Protein AF-A0A4Y1R7Z5-F1 (afdb_monomer_lite)

InterPro domains:
  IPR002885 Pentatricopeptide repeat [PF01535] (31-52)
  IPR002885 Pentatricopeptide repeat [PF01535] (54-79)
  IPR006459 Casparian strip membrane protein [TIGR01569] (121-273)
  IPR006702 Casparian strip membrane protein domain [PF04535] (114-261)
  IPR011990 Tetratricopeptide-like helical domain superfamily [G3DSA:1.25.40.10] (1-97)
  IPR044173 Casparian strip membrane protein/CASP-like protein [PTHR36488] (112-275)

Structure (mmCIF, N/CA/C/O backbone):
data_AF-A0A4Y1R7Z5-F1
#
_entry.id   AF-A0A4Y1R7Z5-F1
#
loop_
_atom_site.group_PDB
_atom_site.id
_atom_site.type_symbol
_atom_site.label_atom_id
_atom_site.label_alt_id
_atom_site.label_comp_id
_atom_site.label_asym_id
_atom_site.label_entity_id
_atom_site.label_seq_id
_atom_site.pdbx_PDB_ins_code
_atom_site.Cartn_x
_atom_site.Cartn_y
_atom_site.Cartn_z
_atom_site.occupancy
_atom_site.B_iso_or_equiv
_atom_site.auth_seq_id
_atom_site.auth_comp_id
_atom_site.auth_asym_id
_atom_site.auth_atom_id
_atom_site.pdbx_PDB_model_num
ATOM 1 N N . ILE A 1 1 ? 22.279 3.692 55.358 1.00 45.81 1 ILE A N 1
ATOM 2 C CA . ILE A 1 1 ? 22.955 4.737 54.557 1.00 45.81 1 ILE A CA 1
ATOM 3 C C . ILE A 1 1 ? 21.954 5.789 54.094 1.00 45.81 1 ILE A C 1
ATOM 5 O O . ILE A 1 1 ? 22.023 6.877 54.629 1.00 45.81 1 ILE A O 1
ATOM 9 N N . ALA A 1 2 ? 20.990 5.495 53.209 1.00 48.28 2 ALA A N 1
ATOM 10 C CA . ALA A 1 2 ? 20.000 6.507 52.794 1.00 48.28 2 ALA A CA 1
ATOM 11 C C . ALA A 1 2 ? 19.104 7.003 53.953 1.00 48.28 2 ALA A C 1
ATOM 13 O O . ALA A 1 2 ? 19.044 8.201 54.187 1.00 48.28 2 ALA A O 1
ATOM 14 N N . SER A 1 3 ? 18.507 6.095 54.743 1.00 50.69 3 SER A N 1
ATOM 15 C CA . SER A 1 3 ? 17.729 6.473 55.946 1.00 50.69 3 SER A CA 1
ATOM 16 C C . SER A 1 3 ? 18.582 7.223 56.972 1.00 50.69 3 SER A C 1
ATOM 18 O O . SER A 1 3 ? 18.209 8.290 57.424 1.00 50.69 3 SER A O 1
ATOM 20 N N . SER A 1 4 ? 19.794 6.733 57.249 1.00 52.97 4 SER A N 1
ATOM 21 C CA . SER A 1 4 ? 20.708 7.364 58.211 1.00 52.97 4 SER A CA 1
ATOM 22 C C . SER A 1 4 ? 21.242 8.734 57.762 1.00 52.97 4 SER A C 1
ATOM 24 O O . SER A 1 4 ? 21.640 9.527 58.602 1.00 52.97 4 SER A O 1
ATOM 26 N N . LEU A 1 5 ? 21.290 9.009 56.451 1.00 50.81 5 LEU A N 1
ATOM 27 C CA . LEU A 1 5 ? 21.629 10.332 55.905 1.00 50.81 5 LEU A CA 1
ATOM 28 C C . LEU A 1 5 ? 20.454 11.309 56.029 1.00 50.81 5 LEU A C 1
ATOM 30 O O . LEU A 1 5 ? 20.675 12.502 56.201 1.00 50.81 5 LEU A O 1
ATOM 34 N N . PHE A 1 6 ? 19.224 10.800 55.960 1.00 52.38 6 PHE A N 1
ATOM 35 C CA . PHE A 1 6 ? 18.004 11.579 56.150 1.00 52.38 6 PHE A CA 1
ATOM 36 C C . PHE A 1 6 ? 17.777 11.929 57.624 1.00 52.38 6 PHE A C 1
ATOM 38 O O . PHE A 1 6 ? 17.508 13.085 57.941 1.00 52.38 6 PHE A O 1
ATOM 45 N N . ASP A 1 7 ? 17.997 10.965 58.524 1.00 54.19 7 ASP A N 1
ATOM 46 C CA . ASP A 1 7 ? 17.905 11.158 59.978 1.00 54.19 7 ASP A CA 1
ATOM 47 C C . ASP A 1 7 ? 18.946 12.167 60.501 1.00 54.19 7 ASP A C 1
ATOM 49 O O . ASP A 1 7 ? 18.743 12.796 61.536 1.00 54.19 7 ASP A O 1
ATOM 53 N N . ALA A 1 8 ? 20.052 12.347 59.770 1.00 51.78 8 ALA A N 1
ATOM 54 C CA . ALA A 1 8 ? 21.096 13.325 60.066 1.00 51.78 8 ALA A CA 1
ATOM 55 C C . ALA A 1 8 ? 20.851 14.713 59.436 1.00 51.78 8 ALA A C 1
ATOM 57 O O . ALA A 1 8 ? 21.625 15.636 59.693 1.00 51.78 8 ALA A O 1
ATOM 58 N N . SER A 1 9 ? 19.817 14.882 58.600 1.00 48.06 9 SER A N 1
ATOM 59 C CA . SER A 1 9 ? 19.514 16.168 57.966 1.00 48.06 9 SER A CA 1
ATOM 60 C C . SER A 1 9 ? 18.534 16.977 58.819 1.00 48.06 9 SER A C 1
ATOM 62 O O . SER A 1 9 ? 17.367 16.626 58.970 1.00 48.06 9 SER A O 1
ATOM 64 N N . GLU A 1 10 ? 19.013 18.090 59.375 1.00 48.34 10 GLU A N 1
ATOM 65 C CA . GLU A 1 10 ? 18.218 19.002 60.215 1.00 48.34 10 GLU A CA 1
ATOM 66 C C . GLU A 1 10 ? 17.152 19.774 59.403 1.00 48.34 10 GLU A C 1
ATOM 68 O O . GLU A 1 10 ? 16.218 20.350 59.958 1.00 48.34 10 GLU A O 1
ATOM 73 N N . LYS A 1 11 ? 17.258 19.745 58.065 1.00 47.34 11 LYS A N 1
ATOM 74 C CA . LYS A 1 11 ? 16.292 20.310 57.117 1.00 47.34 11 LYS A CA 1
ATOM 75 C C . LYS A 1 11 ? 15.765 19.214 56.195 1.00 47.34 11 LYS A C 1
ATOM 77 O O . LYS A 1 11 ? 16.504 18.679 55.370 1.00 47.34 11 LYS A O 1
ATOM 82 N N . ARG A 1 12 ? 14.474 18.899 56.334 1.00 51.03 12 ARG A N 1
ATOM 83 C CA . ARG A 1 12 ? 13.722 17.927 55.515 1.00 51.03 12 ARG A CA 1
ATOM 84 C C . ARG A 1 12 ? 13.419 18.490 54.115 1.00 51.03 12 ARG A C 1
ATOM 86 O O . ARG A 1 12 ? 12.265 18.541 53.700 1.00 51.03 12 ARG A O 1
ATOM 93 N N . ASP A 1 13 ? 14.449 18.959 53.418 1.00 50.28 13 ASP A N 1
ATOM 94 C CA . ASP A 1 13 ? 14.324 19.546 52.085 1.00 50.28 13 ASP A CA 1
ATOM 95 C C . ASP A 1 13 ? 14.079 18.454 51.019 1.00 50.28 13 ASP A C 1
ATOM 97 O O . ASP A 1 13 ? 14.302 17.260 51.234 1.00 50.28 13 ASP A O 1
ATOM 101 N N . VAL A 1 14 ? 13.626 18.868 49.834 1.00 50.34 14 VAL A N 1
ATOM 102 C CA . VAL A 1 14 ? 13.216 18.001 48.708 1.00 50.34 14 VAL A CA 1
ATOM 103 C C . VAL A 1 14 ? 14.367 17.127 48.171 1.00 50.34 14 VAL A C 1
ATOM 105 O O . VAL A 1 14 ? 14.167 16.014 47.681 1.00 50.34 14 VAL A O 1
ATOM 108 N N . VAL A 1 15 ? 15.604 17.618 48.281 1.00 51.75 15 VAL A N 1
ATOM 109 C CA . VAL A 1 15 ? 16.813 16.988 47.722 1.00 51.75 15 VAL A CA 1
ATOM 110 C C . VAL A 1 15 ? 17.194 15.678 48.446 1.00 51.75 15 VAL A C 1
ATOM 112 O O . VAL A 1 15 ? 17.450 14.684 47.766 1.00 51.75 15 VAL A O 1
ATOM 115 N N . PRO A 1 16 ? 17.171 15.595 49.792 1.00 56.03 16 PRO A N 1
ATOM 116 C CA . PRO A 1 16 ? 17.275 14.326 50.523 1.00 56.03 16 PRO A CA 1
ATOM 117 C C . PRO A 1 16 ? 16.271 13.240 50.091 1.00 56.03 16 PRO A C 1
ATOM 119 O O . PRO A 1 16 ? 16.583 12.046 50.119 1.00 56.03 16 PRO A O 1
ATOM 122 N N . TRP A 1 17 ? 15.073 13.641 49.659 1.00 56.94 17 TRP A N 1
ATOM 123 C CA . TRP A 1 17 ? 13.981 12.729 49.317 1.00 56.94 17 TRP A CA 1
ATOM 124 C C . TRP A 1 17 ? 14.168 12.025 47.970 1.00 56.94 17 TRP A C 1
ATOM 126 O O . TRP A 1 17 ? 13.916 10.822 47.865 1.00 56.94 17 TRP A O 1
ATOM 136 N N . SER A 1 18 ? 14.675 12.716 46.945 1.00 53.69 18 SER A N 1
ATOM 137 C CA . SER A 1 18 ? 14.969 12.096 45.641 1.00 53.69 18 SER A CA 1
ATOM 138 C C . SER A 1 18 ? 16.055 11.016 45.758 1.00 53.69 18 SER A C 1
ATOM 140 O O . SER A 1 18 ? 15.949 9.955 45.137 1.00 53.69 18 SER A O 1
ATOM 142 N N . ALA A 1 19 ? 17.037 11.221 46.643 1.00 58.31 19 ALA A N 1
ATOM 143 C CA . ALA A 1 19 ? 18.065 10.235 46.970 1.00 58.31 19 ALA A CA 1
ATOM 144 C C . ALA A 1 19 ? 17.497 8.999 47.698 1.00 58.31 19 ALA A C 1
ATOM 146 O O . ALA A 1 19 ? 17.879 7.867 47.386 1.00 58.31 19 ALA A O 1
ATOM 147 N N . LEU A 1 20 ? 16.548 9.190 48.623 1.00 59.62 20 LEU A N 1
ATOM 148 C CA . LEU A 1 20 ? 15.814 8.100 49.283 1.00 59.62 20 LEU A CA 1
ATOM 149 C C . LEU A 1 20 ? 14.979 7.293 48.286 1.00 59.62 20 LEU A C 1
ATOM 151 O O . LEU A 1 20 ? 15.045 6.064 48.270 1.00 59.62 20 LEU A O 1
ATOM 155 N N . THR A 1 21 ? 14.261 7.988 47.406 1.00 58.84 21 THR A N 1
ATOM 156 C CA . THR A 1 21 ? 13.433 7.387 46.353 1.00 58.84 21 THR A CA 1
ATOM 157 C C . THR A 1 21 ? 14.276 6.560 45.391 1.00 58.84 21 THR A C 1
ATOM 159 O O . THR A 1 21 ? 13.949 5.410 45.110 1.00 58.84 21 THR A O 1
ATOM 162 N N . ALA A 1 22 ? 15.415 7.098 44.944 1.00 57.53 22 ALA A N 1
ATOM 163 C CA . ALA A 1 22 ? 16.376 6.363 44.131 1.00 57.53 22 ALA A CA 1
ATOM 164 C C . ALA A 1 22 ? 16.947 5.142 44.880 1.00 57.53 22 ALA A C 1
ATOM 166 O O . ALA A 1 22 ? 17.188 4.099 44.270 1.00 57.53 22 ALA A O 1
ATOM 167 N N . GLY A 1 23 ? 17.127 5.245 46.201 1.00 60.16 23 GLY A N 1
ATOM 168 C CA . GLY A 1 23 ? 17.550 4.149 47.074 1.00 60.16 23 GLY A CA 1
ATOM 169 C C . GLY A 1 23 ? 16.541 2.997 47.141 1.00 60.16 23 GLY A C 1
ATOM 170 O O . GLY A 1 23 ? 16.922 1.844 46.920 1.00 60.16 23 GLY A O 1
ATOM 171 N N . TYR A 1 24 ? 15.262 3.297 47.387 1.00 57.47 24 TYR A N 1
ATOM 172 C CA . TYR A 1 24 ? 14.183 2.300 47.378 1.00 57.47 24 TYR A CA 1
ATOM 173 C C . TYR A 1 24 ? 13.940 1.737 45.971 1.00 57.47 24 TYR A C 1
ATOM 175 O O . TYR A 1 24 ? 13.835 0.526 45.806 1.00 57.47 24 TYR A O 1
ATOM 183 N N . ALA A 1 25 ? 13.978 2.579 44.934 1.00 53.59 25 ALA A N 1
ATOM 184 C CA . ALA A 1 25 ? 13.847 2.166 43.536 1.00 53.59 25 ALA A CA 1
ATOM 185 C C . ALA A 1 25 ? 14.949 1.187 43.095 1.00 53.59 25 ALA A C 1
ATOM 187 O O . ALA A 1 25 ? 14.680 0.210 42.391 1.00 53.59 25 ALA A O 1
ATOM 188 N N . ARG A 1 26 ? 16.201 1.419 43.519 1.00 53.91 26 ARG A N 1
ATOM 189 C CA . ARG A 1 26 ? 17.317 0.503 43.234 1.00 53.91 26 ARG A CA 1
ATOM 190 C C . ARG A 1 26 ? 17.188 -0.819 43.987 1.00 53.91 26 ARG A C 1
ATOM 192 O O . ARG A 1 26 ? 17.554 -1.841 43.418 1.00 53.91 26 ARG A O 1
ATOM 199 N N . ARG A 1 27 ? 16.654 -0.824 45.214 1.00 52.38 27 ARG A N 1
ATOM 200 C CA . ARG A 1 27 ? 16.386 -2.059 45.974 1.00 52.38 27 ARG A CA 1
ATOM 201 C C . ARG A 1 27 ? 15.197 -2.847 45.420 1.00 52.38 27 ARG A C 1
ATOM 203 O O . ARG A 1 27 ? 15.317 -4.058 45.281 1.00 52.38 27 ARG A O 1
ATOM 210 N N . GLY A 1 28 ? 14.133 -2.175 44.978 1.00 47.94 28 GLY A N 1
ATOM 211 C CA . GLY A 1 28 ? 12.972 -2.804 44.334 1.00 47.94 28 GLY A CA 1
ATOM 212 C C . GLY A 1 28 ? 13.282 -3.482 42.991 1.00 47.94 28 GLY A C 1
ATOM 213 O O . GLY A 1 28 ? 12.606 -4.434 42.610 1.00 47.94 28 GLY A O 1
ATOM 214 N N . LYS A 1 29 ? 14.350 -3.060 42.293 1.00 44.75 29 LYS A N 1
ATOM 215 C CA . LYS A 1 29 ? 14.859 -3.726 41.076 1.00 44.75 29 LYS A CA 1
ATOM 216 C C . LYS A 1 29 ? 15.568 -5.060 41.356 1.00 44.75 29 LYS A C 1
ATOM 218 O O . LYS A 1 29 ? 15.727 -5.857 40.434 1.00 44.75 29 LYS A O 1
ATOM 223 N N . VAL A 1 30 ? 15.983 -5.315 42.599 1.00 44.28 30 VAL A N 1
ATOM 224 C CA . VAL A 1 30 ? 16.697 -6.533 43.007 1.00 44.28 30 VAL A CA 1
ATOM 225 C C . VAL A 1 30 ? 15.747 -7.425 43.805 1.00 44.28 30 VAL A C 1
ATOM 227 O O . VAL A 1 30 ? 15.885 -7.558 45.009 1.00 44.28 30 VAL A O 1
ATOM 230 N N . GLY A 1 31 ? 14.772 -8.022 43.115 1.00 43.06 31 GLY A N 1
ATOM 231 C CA . GLY A 1 31 ? 14.006 -9.179 43.595 1.00 43.06 31 GLY A CA 1
ATOM 232 C C . GLY A 1 31 ? 13.205 -8.977 44.890 1.00 43.06 31 GLY A C 1
ATOM 233 O O . GLY A 1 31 ? 13.739 -9.081 45.987 1.00 43.06 31 GLY A O 1
ATOM 234 N N . TYR A 1 32 ? 11.882 -8.861 44.740 1.00 39.28 32 TYR A N 1
ATOM 235 C CA . TYR A 1 32 ? 10.875 -8.877 45.813 1.00 39.28 32 TYR A CA 1
ATOM 236 C C . TYR A 1 32 ? 10.867 -7.632 46.715 1.00 39.28 32 TYR A C 1
ATOM 238 O O . TYR A 1 32 ? 11.289 -7.673 47.870 1.00 39.28 32 TYR A O 1
ATOM 246 N N . ALA A 1 33 ? 10.280 -6.537 46.224 1.00 44.78 33 ALA A N 1
ATOM 247 C CA . ALA A 1 33 ? 9.838 -5.455 47.098 1.00 44.78 33 ALA A CA 1
ATOM 248 C C . ALA A 1 33 ? 8.797 -6.006 48.094 1.00 44.78 33 ALA A C 1
ATOM 250 O O . ALA A 1 33 ? 7.686 -6.386 47.718 1.00 44.78 33 ALA A O 1
ATOM 251 N N . LYS A 1 34 ? 9.178 -6.118 49.372 1.00 54.47 34 LYS A N 1
ATOM 252 C CA . LYS A 1 34 ? 8.262 -6.506 50.451 1.00 54.47 34 LYS A CA 1
ATOM 253 C C . LYS A 1 34 ? 7.308 -5.349 50.740 1.00 54.47 34 LYS A C 1
ATOM 255 O O . LYS A 1 34 ? 7.708 -4.190 50.730 1.00 54.47 34 LYS A O 1
ATOM 260 N N . GLN A 1 35 ? 6.077 -5.688 51.112 1.00 57.41 35 GLN A N 1
ATOM 261 C CA . GLN A 1 35 ? 5.018 -4.764 51.536 1.00 57.41 35 GLN A CA 1
ATOM 262 C C . GLN A 1 35 ? 5.468 -3.698 52.558 1.00 57.41 35 GLN A C 1
ATOM 264 O O . GLN A 1 35 ? 4.948 -2.587 52.557 1.00 57.41 35 GLN A O 1
ATOM 269 N N . GLY A 1 36 ? 6.505 -3.990 53.352 1.00 61.28 36 GLY A N 1
ATOM 270 C CA . GLY A 1 36 ? 7.104 -3.042 54.293 1.00 61.28 36 GLY A CA 1
ATOM 271 C C . GLY A 1 36 ? 7.760 -1.807 53.660 1.00 61.28 36 GLY A C 1
ATOM 272 O O . GLY A 1 36 ? 7.733 -0.750 54.277 1.00 61.28 36 GLY A O 1
ATOM 273 N N . GLU A 1 37 ? 8.304 -1.880 52.438 1.00 62.28 37 GLU A N 1
ATOM 274 C CA . GLU A 1 37 ? 8.932 -0.706 51.798 1.00 62.28 37 GLU A CA 1
ATOM 275 C C . GLU A 1 37 ? 7.887 0.303 51.297 1.00 62.28 37 GLU A C 1
ATOM 277 O O . GLU A 1 37 ? 8.104 1.512 51.374 1.00 62.28 37 GLU A O 1
ATOM 282 N N . MET A 1 38 ? 6.719 -0.188 50.869 1.00 65.50 38 MET A N 1
ATOM 283 C CA . MET A 1 38 ? 5.570 0.647 50.499 1.00 65.50 38 MET A CA 1
ATOM 284 C C . MET A 1 38 ? 4.979 1.357 51.721 1.00 65.50 38 MET A C 1
ATOM 286 O O . MET A 1 38 ? 4.697 2.553 51.668 1.00 65.50 38 MET A O 1
ATOM 290 N N . GLU A 1 39 ? 4.854 0.650 52.847 1.00 67.50 39 GLU A N 1
ATOM 291 C CA . GLU A 1 39 ? 4.410 1.251 54.109 1.00 67.50 39 GLU A CA 1
ATOM 292 C C . GLU A 1 39 ? 5.403 2.290 54.640 1.00 67.50 39 GLU A C 1
ATOM 294 O O . GLU A 1 39 ? 4.986 3.337 55.133 1.00 67.50 39 GLU A O 1
ATOM 299 N N . SER A 1 40 ? 6.711 2.043 54.519 1.00 66.75 40 SER A N 1
ATOM 300 C CA . SER A 1 40 ? 7.734 3.033 54.869 1.00 66.75 40 SER A CA 1
ATOM 301 C C . SER A 1 40 ? 7.640 4.278 53.990 1.00 66.75 40 SER A C 1
ATOM 303 O O . SER A 1 40 ? 7.650 5.385 54.521 1.00 66.75 40 SER A O 1
ATOM 305 N N . ALA A 1 41 ? 7.491 4.117 52.671 1.00 67.25 41 ALA A N 1
ATOM 306 C CA . ALA A 1 41 ? 7.323 5.243 51.754 1.00 67.25 41 ALA A CA 1
ATOM 307 C C . ALA A 1 41 ? 6.060 6.058 52.075 1.00 67.25 41 ALA A C 1
ATOM 309 O O . ALA A 1 41 ? 6.111 7.286 52.069 1.00 67.25 41 ALA A O 1
ATOM 310 N N . ARG A 1 42 ? 4.950 5.392 52.433 1.00 72.94 42 ARG A N 1
ATOM 311 C CA . ARG A 1 42 ? 3.713 6.060 52.862 1.00 72.94 42 ARG A CA 1
ATOM 312 C C . ARG A 1 42 ? 3.887 6.846 54.157 1.00 72.94 42 ARG A C 1
ATOM 314 O O . ARG A 1 42 ? 3.513 8.009 54.203 1.00 72.94 42 ARG A O 1
ATOM 321 N N . LYS A 1 43 ? 4.475 6.232 55.187 1.00 70.81 43 LYS A N 1
ATOM 322 C CA . LYS A 1 43 ? 4.719 6.893 56.479 1.00 70.81 43 LYS A CA 1
ATOM 323 C C . LYS A 1 43 ? 5.593 8.129 56.313 1.00 70.81 43 LYS A C 1
ATOM 325 O O . LYS A 1 43 ? 5.260 9.189 56.826 1.00 70.81 43 LYS A O 1
ATOM 330 N N . LEU A 1 44 ? 6.669 8.001 55.539 1.00 67.31 44 LEU A N 1
ATOM 331 C CA . LEU A 1 44 ? 7.550 9.122 55.245 1.00 67.31 44 LEU A CA 1
ATOM 332 C C . LEU A 1 44 ? 6.807 10.220 54.471 1.00 67.31 44 LEU A C 1
ATOM 334 O O . LEU A 1 44 ? 6.961 11.391 54.795 1.00 67.31 44 LEU A O 1
ATOM 338 N N . PHE A 1 45 ? 5.982 9.865 53.482 1.00 73.31 45 PHE A N 1
ATOM 339 C CA . PHE A 1 45 ? 5.163 10.824 52.732 1.00 73.31 45 PHE A CA 1
ATOM 340 C C . PHE A 1 45 ? 4.164 11.581 53.627 1.00 73.31 45 PHE A C 1
ATOM 342 O O . PHE A 1 45 ? 3.945 12.787 53.463 1.00 73.31 45 PHE A O 1
ATOM 349 N N . ASP A 1 46 ? 3.576 10.884 54.599 1.00 75.81 46 ASP A N 1
ATOM 350 C CA . ASP A 1 46 ? 2.646 11.470 55.560 1.00 75.81 46 ASP A CA 1
ATOM 351 C C . ASP A 1 46 ? 3.370 12.422 56.540 1.00 75.81 46 ASP A C 1
ATOM 353 O O . ASP A 1 46 ? 2.791 13.429 56.945 1.00 75.81 46 ASP A O 1
ATOM 357 N N . GLU A 1 47 ? 4.651 12.178 56.842 1.00 70.06 47 GLU A N 1
ATOM 358 C CA . GLU A 1 47 ? 5.503 13.028 57.693 1.00 70.06 47 GLU A CA 1
ATOM 359 C C . GLU A 1 47 ? 6.002 14.331 57.036 1.00 70.06 47 GLU A C 1
ATOM 361 O O . GLU A 1 47 ? 6.508 15.220 57.733 1.00 70.06 47 GLU A O 1
ATOM 366 N N . VAL A 1 48 ? 5.910 14.464 55.710 1.00 64.75 48 VAL A N 1
ATOM 367 C CA . VAL A 1 48 ? 6.324 15.689 55.010 1.00 64.75 48 VAL A CA 1
ATOM 368 C C . VAL A 1 48 ? 5.257 16.772 55.192 1.00 64.75 48 VAL A C 1
ATOM 370 O O . VAL A 1 48 ? 4.114 16.618 54.763 1.00 64.75 48 VAL A O 1
ATOM 373 N N . THR A 1 49 ? 5.642 17.894 55.808 1.00 57.94 49 THR A N 1
ATOM 374 C CA . THR A 1 49 ? 4.745 19.025 56.106 1.00 57.94 49 THR A CA 1
ATOM 375 C C . THR A 1 49 ? 4.394 19.870 54.882 1.00 57.94 49 THR A C 1
ATOM 377 O O . THR A 1 49 ? 3.302 20.429 54.842 1.00 57.94 49 THR A O 1
ATOM 380 N N . LYS A 1 50 ? 5.278 19.951 53.875 1.00 58.50 50 LYS A N 1
ATOM 381 C CA . LYS A 1 50 ? 5.021 20.624 52.591 1.00 58.50 50 LYS A CA 1
ATOM 382 C C . LYS A 1 50 ? 5.377 19.692 51.435 1.00 58.50 50 LYS A C 1
ATOM 384 O O . LYS A 1 50 ? 6.551 19.427 51.194 1.00 58.50 50 LYS A O 1
ATOM 389 N N . ARG A 1 51 ? 4.358 19.183 50.743 1.00 67.69 51 ARG A N 1
ATOM 390 C CA . ARG A 1 51 ? 4.513 18.202 49.661 1.00 67.69 51 ARG A CA 1
ATOM 391 C C . ARG A 1 51 ? 4.574 18.928 48.326 1.00 67.69 51 ARG A C 1
ATOM 393 O O . ARG A 1 51 ? 3.636 19.621 47.951 1.00 67.69 51 ARG A O 1
ATOM 400 N N . ASP A 1 52 ? 5.672 18.763 47.609 1.00 65.88 52 ASP A N 1
ATOM 401 C CA . ASP A 1 52 ? 5.857 19.323 46.273 1.00 65.88 52 ASP A CA 1
ATOM 402 C C . ASP A 1 52 ? 5.712 18.247 45.182 1.00 65.88 52 ASP A C 1
ATOM 404 O O . ASP A 1 52 ? 5.551 17.057 45.470 1.00 65.88 52 ASP A O 1
ATOM 408 N N . VAL A 1 53 ? 5.769 18.660 43.908 1.00 65.19 53 VAL A N 1
ATOM 409 C CA . VAL A 1 53 ? 5.696 17.751 42.743 1.00 65.19 53 VAL A CA 1
ATOM 410 C C . VAL A 1 53 ? 6.654 16.576 42.894 1.00 65.19 53 VAL A C 1
ATOM 412 O O . VAL A 1 53 ? 6.308 15.439 42.574 1.00 65.19 53 VAL A O 1
ATOM 415 N N . VAL A 1 54 ? 7.869 16.858 43.365 1.00 65.56 54 VAL A N 1
ATOM 416 C CA . VAL A 1 54 ? 8.935 15.870 43.482 1.00 65.56 54 VAL A CA 1
ATOM 417 C C . VAL A 1 54 ? 8.575 14.828 44.537 1.00 65.56 54 VAL A C 1
ATOM 419 O O . VAL A 1 54 ? 8.705 13.640 44.259 1.00 65.56 54 VAL A O 1
ATOM 422 N N . THR A 1 55 ? 8.043 15.242 45.690 1.00 65.69 55 THR A N 1
ATOM 423 C CA . THR A 1 55 ? 7.590 14.349 46.771 1.00 65.69 55 THR A CA 1
ATOM 424 C C . THR A 1 55 ? 6.454 13.422 46.316 1.00 65.69 55 THR A C 1
ATOM 426 O O . THR A 1 55 ? 6.473 12.215 46.586 1.00 65.69 55 THR A O 1
ATOM 429 N N . TRP A 1 56 ? 5.482 13.955 45.569 1.00 74.75 56 TRP A N 1
ATOM 430 C CA . TRP A 1 56 ? 4.393 13.162 44.990 1.00 74.75 56 TRP A CA 1
ATOM 431 C C . TRP A 1 56 ? 4.898 12.169 43.939 1.00 74.75 56 TRP A C 1
ATOM 433 O O . TRP A 1 56 ? 4.632 10.970 44.039 1.00 74.75 56 TRP A O 1
ATOM 443 N N . ASN A 1 57 ? 5.679 12.641 42.965 1.00 69.94 57 ASN A N 1
ATOM 444 C CA . ASN A 1 57 ? 6.215 11.803 41.891 1.00 69.94 57 ASN A CA 1
ATOM 445 C C . ASN A 1 57 ? 7.135 10.704 42.424 1.00 69.94 57 ASN A C 1
ATOM 447 O O . ASN A 1 57 ? 7.082 9.571 41.948 1.00 69.94 57 ASN A O 1
ATOM 451 N N . ALA A 1 58 ? 7.942 11.022 43.435 1.00 69.69 58 ALA A N 1
ATOM 452 C CA . ALA A 1 58 ? 8.796 10.069 44.121 1.00 69.69 58 ALA A CA 1
ATOM 453 C C . ALA A 1 58 ? 7.991 8.911 44.719 1.00 69.69 58 ALA A C 1
ATOM 455 O O . ALA A 1 58 ? 8.276 7.739 44.463 1.00 69.69 58 ALA A O 1
ATOM 456 N N . THR A 1 59 ? 6.947 9.235 45.477 1.00 71.56 59 THR A N 1
ATOM 457 C CA . THR A 1 59 ? 6.141 8.228 46.173 1.00 71.56 59 THR A CA 1
ATOM 458 C C . THR A 1 59 ? 5.329 7.388 45.183 1.00 71.56 59 THR A C 1
ATOM 460 O O . THR A 1 59 ? 5.292 6.162 45.294 1.00 71.56 59 THR A O 1
ATOM 463 N N . ILE A 1 60 ? 4.774 8.014 44.137 1.00 75.19 60 ILE A N 1
ATOM 464 C CA . ILE A 1 60 ? 4.102 7.320 43.026 1.00 75.19 60 ILE A CA 1
ATOM 465 C C . ILE A 1 60 ? 5.068 6.355 42.326 1.00 75.19 60 ILE A C 1
ATOM 467 O O . ILE A 1 60 ? 4.710 5.201 42.082 1.00 75.19 60 ILE A O 1
ATOM 471 N N . ALA A 1 61 ? 6.303 6.781 42.045 1.00 66.56 61 ALA A N 1
ATOM 472 C CA . ALA A 1 61 ? 7.310 5.935 41.410 1.00 66.56 61 ALA A CA 1
ATOM 473 C C . ALA A 1 61 ? 7.654 4.704 42.263 1.00 66.56 61 ALA A C 1
ATOM 475 O O . ALA A 1 61 ? 7.786 3.610 41.714 1.00 66.56 61 ALA A O 1
ATOM 476 N N . VAL A 1 62 ? 7.735 4.839 43.593 1.00 67.50 62 VAL A N 1
ATOM 477 C CA . VAL A 1 62 ? 7.943 3.693 44.498 1.00 67.50 62 VAL A CA 1
ATOM 478 C C . VAL A 1 62 ? 6.797 2.686 44.384 1.00 67.50 62 VAL A C 1
ATOM 480 O O . VAL A 1 62 ? 7.062 1.494 44.228 1.00 67.50 62 VAL A O 1
ATOM 483 N N . TYR A 1 63 ? 5.536 3.131 44.378 1.00 70.75 63 TYR A N 1
ATOM 484 C CA . TYR A 1 63 ? 4.389 2.228 44.212 1.00 70.75 63 TYR A CA 1
ATOM 485 C C . TYR A 1 63 ? 4.366 1.530 42.845 1.00 70.75 63 TYR A C 1
ATOM 487 O O . TYR A 1 63 ? 4.090 0.331 42.785 1.00 70.75 63 TYR A O 1
ATOM 495 N N . VAL A 1 64 ? 4.699 2.243 41.761 1.00 70.31 64 VAL A N 1
ATOM 496 C CA . VAL A 1 64 ? 4.801 1.660 40.408 1.00 70.31 64 VAL A CA 1
ATOM 497 C C . VAL A 1 64 ? 5.907 0.605 40.353 1.00 70.31 64 VAL A C 1
ATOM 499 O O . VAL A 1 64 ? 5.686 -0.497 39.854 1.00 70.31 64 VAL A O 1
ATOM 502 N N . LEU A 1 65 ? 7.086 0.908 40.904 1.00 59.66 65 LEU A N 1
ATOM 503 C CA . LEU A 1 65 ? 8.225 -0.014 40.918 1.00 59.66 65 LEU A CA 1
ATOM 504 C C . LEU A 1 65 ? 7.978 -1.247 41.795 1.00 59.66 65 LEU A C 1
ATOM 506 O O . LEU A 1 65 ? 8.471 -2.325 41.472 1.00 59.66 65 LEU A O 1
ATOM 510 N N . CYS A 1 66 ? 7.187 -1.115 42.860 1.00 63.75 66 CYS A N 1
ATOM 511 C CA . CYS A 1 66 ? 6.776 -2.239 43.704 1.00 63.75 66 CYS A CA 1
ATOM 512 C C . CYS A 1 66 ? 5.599 -3.047 43.119 1.00 63.75 66 CYS A C 1
ATOM 514 O O . CYS A 1 66 ? 5.153 -4.006 43.743 1.00 63.75 66 CYS A O 1
ATOM 516 N N . GLY A 1 67 ? 5.082 -2.680 41.938 1.00 66.75 67 GLY A N 1
ATOM 517 C CA . GLY A 1 67 ? 3.973 -3.372 41.272 1.00 66.75 67 GLY A CA 1
ATOM 518 C C . GLY A 1 67 ? 2.576 -3.020 41.803 1.00 66.75 67 GLY A C 1
ATOM 519 O O . GLY A 1 67 ? 1.580 -3.537 41.294 1.00 66.75 67 GLY A O 1
ATOM 520 N N . SER A 1 68 ? 2.474 -2.104 42.768 1.00 70.81 68 SER A N 1
ATOM 521 C CA . SER A 1 68 ? 1.217 -1.643 43.375 1.00 70.81 68 SER A CA 1
ATOM 522 C C . SER A 1 68 ? 0.609 -0.481 42.589 1.00 70.81 68 SER A C 1
ATOM 524 O O . SER A 1 68 ? 0.414 0.625 43.097 1.00 70.81 68 SER A O 1
ATOM 526 N N . ASN A 1 69 ? 0.281 -0.750 41.323 1.00 72.12 69 ASN A N 1
ATOM 527 C CA . ASN A 1 69 ? -0.227 0.250 40.378 1.00 72.12 69 ASN A CA 1
ATOM 528 C C . ASN A 1 69 ? -1.529 0.928 40.841 1.00 72.12 69 ASN A C 1
ATOM 530 O O . ASN A 1 69 ? -1.742 2.101 40.546 1.00 72.12 69 ASN A O 1
ATOM 534 N N . GLU A 1 70 ? -2.379 0.223 41.591 1.00 76.88 70 GLU A N 1
ATOM 535 C CA . GLU A 1 70 ? -3.628 0.784 42.128 1.00 76.88 70 GLU A CA 1
ATOM 536 C C . GLU A 1 70 ? -3.354 1.890 43.158 1.00 76.88 70 GLU A C 1
ATOM 538 O O . GLU A 1 70 ? -3.947 2.965 43.103 1.00 76.88 70 GLU A O 1
ATOM 543 N N . GLN A 1 71 ? -2.391 1.667 44.059 1.00 76.69 71 GLN A N 1
ATOM 544 C CA . GLN A 1 71 ? -1.996 2.652 45.070 1.00 76.69 71 GLN A CA 1
ATOM 545 C C . GLN A 1 71 ? -1.252 3.833 44.437 1.00 76.69 71 GLN A C 1
ATOM 547 O O . GLN A 1 71 ? -1.489 4.977 44.818 1.00 76.69 71 GLN A O 1
ATOM 552 N N . ALA A 1 72 ? -0.430 3.574 43.413 1.00 74.75 72 ALA A N 1
ATOM 553 C CA . ALA A 1 72 ? 0.196 4.625 42.612 1.00 74.75 72 ALA A CA 1
ATOM 554 C C . ALA A 1 72 ? -0.851 5.532 41.943 1.00 74.75 72 ALA A C 1
ATOM 556 O O . ALA A 1 72 ? -0.739 6.757 41.982 1.00 74.75 72 ALA A O 1
ATOM 557 N N . PHE A 1 73 ? -1.889 4.933 41.352 1.00 76.56 73 PHE A N 1
ATOM 558 C CA . PHE A 1 73 ? -2.957 5.667 40.679 1.00 76.56 73 PHE A CA 1
ATOM 559 C C . PHE A 1 73 ? -3.826 6.459 41.661 1.00 76.56 73 PHE A C 1
ATOM 561 O O . PHE A 1 73 ? -4.172 7.611 41.394 1.00 76.56 73 PHE A O 1
ATOM 568 N N . GLN A 1 74 ? -4.133 5.875 42.821 1.00 79.50 74 GLN A N 1
ATOM 569 C CA . GLN A 1 74 ? -4.843 6.558 43.898 1.00 79.50 74 GLN A CA 1
ATOM 570 C C . GLN A 1 74 ? -4.056 7.778 44.400 1.00 79.50 74 GLN A C 1
ATOM 572 O O . GLN A 1 74 ? -4.623 8.858 44.541 1.00 79.50 74 GLN A O 1
ATOM 577 N N . MET A 1 75 ? -2.740 7.644 44.573 1.00 75.62 75 MET A N 1
ATOM 578 C CA . MET A 1 75 ? -1.878 8.738 45.016 1.00 75.62 75 MET A CA 1
ATOM 579 C C . MET A 1 75 ? -1.733 9.844 43.955 1.00 75.62 75 MET A C 1
ATOM 581 O O . MET A 1 75 ? -1.792 11.025 44.281 1.00 75.62 75 MET A O 1
ATOM 585 N N . PHE A 1 76 ? -1.652 9.489 42.669 1.00 76.25 76 PHE A N 1
ATOM 586 C CA . PHE A 1 76 ? -1.704 10.461 41.568 1.00 76.25 76 PHE A CA 1
ATOM 587 C C . PHE A 1 76 ? -3.029 11.237 41.534 1.00 76.25 76 PHE A C 1
ATOM 589 O O . PHE A 1 76 ? -3.074 12.438 41.249 1.00 76.25 76 PHE A O 1
ATOM 596 N N . LYS A 1 77 ? -4.134 10.557 41.845 1.00 76.81 77 LYS A N 1
ATOM 597 C CA . LYS A 1 77 ? -5.452 11.182 41.931 1.00 76.81 77 LYS A CA 1
ATOM 598 C C . LYS A 1 77 ? -5.550 12.131 43.127 1.00 76.81 77 LYS A C 1
ATOM 600 O O . LYS A 1 77 ? -6.128 13.202 42.979 1.00 76.81 77 LYS A O 1
ATOM 605 N N . GLU A 1 78 ? -4.963 11.774 44.268 1.00 78.06 78 GLU A N 1
ATOM 606 C CA . GLU A 1 78 ? -4.851 12.650 45.443 1.00 78.06 78 GLU A CA 1
ATOM 607 C C . GLU A 1 78 ? -4.034 13.912 45.124 1.00 78.06 78 GLU A C 1
ATOM 609 O O . GLU A 1 78 ? -4.533 15.009 45.363 1.00 78.06 78 GLU A O 1
ATOM 614 N N . MET A 1 79 ? -2.882 13.778 44.456 1.00 68.12 79 MET A N 1
ATOM 615 C CA . MET A 1 79 ? -2.086 14.910 43.947 1.00 68.12 79 MET A CA 1
ATOM 616 C C . MET A 1 79 ? -2.892 15.833 43.018 1.00 68.12 79 MET A C 1
ATOM 618 O O . MET A 1 79 ? -2.735 17.049 43.027 1.00 68.12 79 MET A O 1
ATOM 622 N N . SER A 1 80 ? -3.757 15.255 42.182 1.00 64.38 80 SER A N 1
ATOM 623 C CA . SER A 1 80 ? -4.556 16.009 41.207 1.00 64.38 80 SER A CA 1
ATOM 624 C C . SER A 1 80 ? -5.767 16.714 41.832 1.00 64.38 80 SER A C 1
ATOM 626 O O . SER A 1 80 ? -6.322 17.633 41.228 1.00 64.38 80 SER A O 1
ATOM 628 N N . LEU A 1 81 ? -6.212 16.259 43.008 1.00 65.69 81 LEU A N 1
ATOM 629 C CA . LEU A 1 81 ? -7.418 16.741 43.689 1.00 65.69 81 LEU A CA 1
ATOM 630 C C . LEU A 1 81 ? -7.116 17.624 44.907 1.00 65.69 81 LEU A C 1
ATOM 632 O O . LEU A 1 81 ? -7.992 18.388 45.311 1.00 65.69 81 LEU A O 1
ATOM 636 N N . GLY A 1 82 ? -5.912 17.555 45.476 1.00 61.00 82 GLY A N 1
ATOM 637 C CA . GLY A 1 82 ? -5.497 18.339 46.635 1.00 61.00 82 GLY A CA 1
ATOM 638 C C . GLY A 1 82 ? -4.091 18.903 46.450 1.00 61.00 82 GLY A C 1
ATOM 639 O O . GLY A 1 82 ? -3.147 18.146 46.279 1.00 61.00 82 GLY A O 1
ATOM 640 N N . GLU A 1 83 ? -3.980 20.231 46.543 1.00 55.81 83 GLU A N 1
ATOM 641 C CA . GLU A 1 83 ? -2.741 21.023 46.463 1.00 55.81 83 GLU A CA 1
ATOM 642 C C . GLU A 1 83 ? -2.125 21.143 45.054 1.00 55.81 83 GLU A C 1
ATOM 644 O O . GLU A 1 83 ? -1.418 20.271 44.558 1.00 55.81 83 GLU A O 1
ATOM 649 N N . LYS A 1 84 ? -2.391 22.287 44.395 1.00 46.09 84 LYS A N 1
ATOM 650 C CA . LYS A 1 84 ? -1.731 22.675 43.139 1.00 46.09 84 LYS A CA 1
ATOM 651 C C . LYS A 1 84 ? -0.220 22.748 43.376 1.00 46.09 84 LYS A C 1
ATOM 653 O O . LYS A 1 84 ? 0.201 23.600 44.156 1.00 46.09 84 LYS A O 1
ATOM 658 N N . PRO A 1 85 ? 0.589 21.939 42.684 1.00 51.56 85 PRO A N 1
ATOM 659 C CA . PRO A 1 85 ? 2.026 22.046 42.811 1.00 51.56 85 PRO A CA 1
ATOM 660 C C . PRO A 1 85 ? 2.545 23.307 42.109 1.00 51.56 85 PRO A C 1
ATOM 662 O O . PRO A 1 85 ? 2.078 23.648 41.018 1.00 51.56 85 PRO A O 1
ATOM 665 N N . ASP A 1 86 ? 3.518 23.976 42.726 1.00 45.34 86 ASP A N 1
ATOM 666 C CA . ASP A 1 86 ? 4.124 25.207 42.219 1.00 45.34 86 ASP A CA 1
ATOM 667 C C . ASP A 1 86 ? 4.698 24.987 40.803 1.00 45.34 86 ASP A C 1
ATOM 669 O O . ASP A 1 86 ? 5.559 24.136 40.558 1.00 45.34 86 ASP A O 1
ATOM 673 N N . VAL A 1 87 ? 4.163 25.750 39.846 1.00 44.56 87 VAL A N 1
ATOM 674 C CA . VAL A 1 87 ? 4.270 25.546 38.387 1.00 44.56 87 VAL A CA 1
ATOM 675 C C . VAL A 1 87 ? 5.680 25.699 37.795 1.00 44.56 87 VAL A C 1
ATOM 677 O O . VAL A 1 87 ? 5.865 25.470 36.603 1.00 44.56 87 VAL A O 1
ATOM 680 N N . GLU A 1 88 ? 6.689 26.012 38.606 1.00 44.53 88 GLU A N 1
ATOM 681 C CA . GLU A 1 88 ? 8.099 26.078 38.190 1.00 44.53 88 GLU A CA 1
ATOM 682 C C . GLU A 1 88 ? 8.802 24.707 38.201 1.00 44.53 88 GLU A C 1
ATOM 684 O O . GLU A 1 88 ? 9.724 24.475 37.423 1.00 44.53 88 GLU A O 1
ATOM 689 N N . SER A 1 89 ? 8.337 23.750 39.013 1.00 42.41 89 SER A N 1
ATOM 690 C CA . SER A 1 89 ? 8.962 22.418 39.136 1.00 42.41 89 SER A CA 1
ATOM 691 C C . SER A 1 89 ? 8.521 21.429 38.044 1.00 42.41 89 SER A C 1
ATOM 693 O O . SER A 1 89 ? 9.241 20.482 37.712 1.00 42.41 89 SER A O 1
ATOM 695 N N . LEU A 1 90 ? 7.356 21.664 37.427 1.00 42.47 90 LEU A N 1
ATOM 696 C CA . LEU A 1 90 ? 6.765 20.760 36.432 1.00 42.47 90 LEU A CA 1
ATOM 697 C C . LEU A 1 90 ? 7.600 20.666 35.140 1.00 42.47 90 LEU A C 1
ATOM 699 O O . LEU A 1 90 ? 7.567 19.645 34.455 1.00 42.47 90 LEU A O 1
ATOM 703 N N . ALA A 1 91 ? 8.370 21.713 34.826 1.00 38.59 91 ALA A N 1
ATOM 704 C CA . ALA A 1 91 ? 9.224 21.763 33.642 1.00 38.59 91 ALA A CA 1
ATOM 705 C C . ALA A 1 91 ? 10.537 20.978 33.815 1.00 38.59 91 ALA A C 1
ATOM 707 O O . ALA A 1 91 ? 11.048 20.437 32.841 1.00 38.59 91 ALA A O 1
ATOM 708 N N . ALA A 1 92 ? 11.067 20.862 35.037 1.00 40.56 92 ALA A N 1
ATOM 709 C CA . ALA A 1 92 ? 12.363 20.225 35.278 1.00 40.56 92 ALA A CA 1
ATOM 710 C C . ALA A 1 92 ? 12.284 18.685 35.299 1.00 40.56 92 ALA A C 1
ATOM 712 O O . ALA A 1 92 ? 13.183 18.015 34.800 1.00 40.56 92 ALA A O 1
ATOM 713 N N . GLY A 1 93 ? 11.192 18.107 35.816 1.00 40.03 93 GLY A N 1
ATOM 714 C CA . GLY A 1 93 ? 11.023 16.646 35.891 1.00 40.03 93 GLY A CA 1
ATOM 715 C C . GLY A 1 93 ? 10.614 15.976 34.572 1.00 40.03 93 GLY A C 1
ATOM 716 O O . GLY A 1 93 ? 10.809 14.774 34.405 1.00 40.03 93 GLY A O 1
ATOM 717 N N . ALA A 1 94 ? 10.063 16.740 33.625 1.00 40.44 94 ALA A N 1
ATOM 718 C CA . ALA A 1 94 ? 9.625 16.227 32.326 1.00 40.44 94 ALA A CA 1
ATOM 719 C C . ALA A 1 94 ? 10.779 16.041 31.320 1.00 40.44 94 ALA A C 1
ATOM 721 O O . ALA A 1 94 ? 10.585 15.404 30.287 1.00 40.44 94 ALA A O 1
ATOM 722 N N . ILE A 1 95 ? 11.969 16.581 31.614 1.00 39.94 95 ILE A N 1
ATOM 723 C CA . ILE A 1 95 ? 13.095 16.623 30.669 1.00 39.94 95 ILE A CA 1
ATOM 724 C C . ILE A 1 95 ? 13.993 15.373 30.760 1.00 39.94 95 ILE A C 1
ATOM 726 O O . ILE A 1 95 ? 14.667 15.054 29.786 1.00 39.94 95 ILE A O 1
ATOM 730 N N . GLU A 1 96 ? 13.949 14.588 31.844 1.00 43.44 96 GLU A N 1
ATOM 731 C CA . GLU A 1 96 ? 14.775 13.365 31.966 1.00 43.44 96 GLU A CA 1
ATOM 732 C C . GLU A 1 96 ? 14.048 12.036 31.673 1.00 43.44 96 GLU A C 1
ATOM 734 O O . GLU A 1 96 ? 14.682 10.982 31.663 1.00 43.44 96 GLU A O 1
ATOM 739 N N . LEU A 1 97 ? 12.743 12.043 31.370 1.00 39.94 97 LEU A N 1
ATOM 740 C CA . LEU A 1 97 ? 11.988 10.824 31.028 1.00 39.94 97 LEU A CA 1
ATOM 741 C C . LEU A 1 97 ? 11.051 11.029 29.824 1.00 39.94 97 LEU A C 1
ATOM 743 O O . LEU A 1 97 ? 9.833 10.895 29.915 1.00 39.94 97 LEU A O 1
ATOM 747 N N . GLY A 1 98 ? 11.639 11.291 28.658 1.00 32.91 98 GLY A N 1
ATOM 748 C CA . GLY A 1 98 ? 11.014 11.075 27.349 1.00 32.91 98 GLY A CA 1
ATOM 749 C C . GLY A 1 98 ? 12.094 10.571 26.388 1.00 32.91 98 GLY A C 1
ATOM 750 O O . GLY A 1 98 ? 13.126 11.207 26.263 1.00 32.91 98 GLY A O 1
ATOM 751 N N . GLU A 1 99 ? 11.995 9.413 25.742 1.00 36.75 99 GLU A N 1
ATOM 752 C CA . GLU A 1 99 ? 10.798 8.811 25.170 1.00 36.75 99 GLU A CA 1
ATOM 753 C C . GLU A 1 99 ? 10.660 7.318 25.510 1.00 36.75 99 GLU A C 1
ATOM 755 O O . GLU A 1 99 ? 11.450 6.474 25.102 1.00 36.75 99 GLU A O 1
ATOM 760 N N . SER A 1 100 ? 9.552 6.959 26.154 1.00 29.62 100 SER A N 1
ATOM 761 C CA . SER A 1 100 ? 8.782 5.803 25.700 1.00 29.62 100 SER A CA 1
ATOM 762 C C . SER A 1 100 ? 7.314 6.067 26.002 1.00 29.62 100 SER A C 1
ATOM 764 O O . SER A 1 100 ? 6.831 5.949 27.125 1.00 29.62 100 SER A O 1
ATOM 766 N N . LYS A 1 101 ? 6.570 6.468 24.972 1.00 38.12 101 LYS A N 1
ATOM 767 C CA . LYS A 1 101 ? 5.112 6.432 25.021 1.00 38.12 101 LYS A CA 1
ATOM 768 C C . LYS A 1 101 ? 4.680 4.978 24.833 1.00 38.12 101 LYS A C 1
ATOM 770 O O . LYS A 1 101 ? 4.200 4.593 23.775 1.00 38.12 101 LYS A O 1
ATOM 775 N N . SER A 1 102 ? 4.880 4.163 25.862 1.00 30.53 102 SER A N 1
ATOM 776 C CA . SER A 1 102 ? 4.272 2.843 26.001 1.00 30.53 102 SER A CA 1
ATOM 777 C C . SER A 1 102 ? 3.384 2.866 27.238 1.00 30.53 102 SER A C 1
ATOM 779 O O . SER A 1 102 ? 3.733 2.417 28.325 1.00 30.53 102 SER A O 1
ATOM 781 N N . THR A 1 103 ? 2.181 3.414 27.070 1.00 29.23 103 THR A N 1
ATOM 782 C CA . THR A 1 103 ? 1.091 3.113 27.994 1.00 29.23 103 THR A CA 1
ATOM 783 C C . THR A 1 103 ? 0.836 1.613 27.900 1.00 29.23 103 THR A C 1
ATOM 785 O O . THR A 1 103 ? 0.279 1.114 26.920 1.00 29.23 103 THR A O 1
ATOM 788 N N . SER A 1 104 ? 1.306 0.891 28.911 1.00 32.19 104 SER A N 1
ATOM 789 C CA . SER A 1 104 ? 0.925 -0.482 29.181 1.00 32.19 104 SER A CA 1
ATOM 790 C C . SER A 1 104 ? -0.596 -0.550 29.319 1.00 32.19 104 SER A C 1
ATOM 792 O O . SER A 1 104 ? -1.231 0.265 29.986 1.00 32.19 104 SER A O 1
ATOM 794 N N . SER A 1 105 ? -1.204 -1.530 28.659 1.00 32.50 105 SER A N 1
ATOM 795 C CA . SER A 1 105 ? -2.582 -1.908 28.944 1.00 3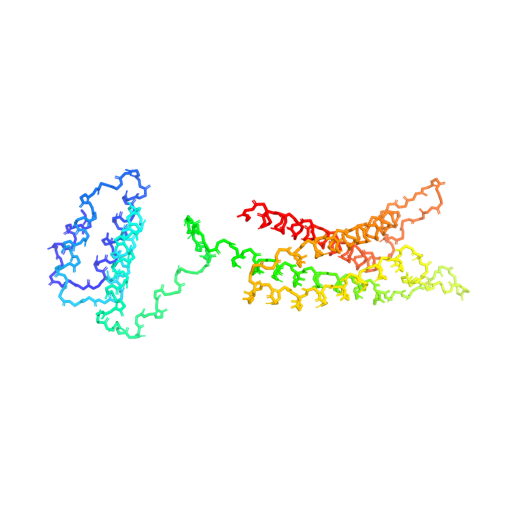2.50 105 SER A CA 1
ATOM 796 C C . SER A 1 105 ? -2.667 -3.423 29.063 1.00 32.50 105 SER A C 1
ATOM 798 O O . SER A 1 105 ? -2.534 -4.154 28.086 1.00 32.50 105 SER A O 1
ATOM 800 N N . THR A 1 106 ? -2.907 -3.894 30.283 1.00 29.36 106 THR A N 1
ATOM 801 C CA . THR A 1 106 ? -3.730 -5.083 30.528 1.00 29.36 106 THR A CA 1
ATOM 802 C C . THR A 1 106 ? -5.190 -4.638 30.727 1.00 29.36 106 THR A C 1
ATOM 804 O O . THR A 1 106 ? -5.457 -3.468 31.013 1.00 29.36 106 THR A O 1
ATOM 807 N N . PRO A 1 107 ? -6.171 -5.500 30.410 1.00 42.09 107 PRO A N 1
ATOM 808 C CA . PRO A 1 107 ? -7.238 -5.106 29.497 1.00 42.09 107 PRO A CA 1
ATOM 809 C C . PRO A 1 107 ? -8.553 -4.748 30.200 1.00 42.09 107 PRO A C 1
ATOM 811 O O . PRO A 1 107 ? -9.080 -5.513 31.002 1.00 42.09 107 PRO A O 1
ATOM 814 N N . LYS A 1 108 ? -9.174 -3.637 29.781 1.00 32.16 108 LYS A N 1
ATOM 815 C CA . LYS A 1 108 ? -10.622 -3.434 29.936 1.00 32.16 108 LYS A CA 1
ATOM 816 C C . LYS A 1 108 ? -11.342 -4.099 28.762 1.00 32.16 108 LYS A C 1
ATOM 818 O O . LYS A 1 108 ? -11.286 -3.617 27.625 1.00 32.16 108 LYS A O 1
ATOM 823 N N . ILE A 1 109 ? -12.026 -5.202 29.057 1.00 42.00 109 ILE A N 1
ATOM 824 C CA . ILE A 1 109 ? -12.943 -5.929 28.168 1.00 42.00 109 ILE A CA 1
ATOM 825 C C . ILE A 1 109 ? -14.127 -4.997 27.855 1.00 42.00 109 ILE A C 1
ATOM 827 O O . ILE A 1 109 ? -15.120 -4.946 28.567 1.00 42.00 109 ILE A O 1
ATOM 831 N N . GLY A 1 110 ? -13.951 -4.157 26.835 1.00 38.56 110 GLY A N 1
ATOM 832 C CA . GLY A 1 110 ? -14.903 -3.121 26.417 1.00 38.56 110 GLY A CA 1
ATOM 833 C C . GLY A 1 110 ? -14.265 -1.974 25.620 1.00 38.56 110 GLY A C 1
ATOM 834 O O . GLY A 1 110 ? -14.933 -1.354 24.796 1.00 38.56 110 GLY A O 1
ATOM 835 N N . GLY A 1 111 ? -12.956 -1.729 25.788 1.00 47.03 111 GLY A N 1
ATOM 836 C CA . GLY A 1 111 ? -12.217 -0.659 25.090 1.00 47.03 111 GLY A CA 1
ATOM 837 C C . GLY A 1 111 ? -11.488 -1.078 23.803 1.00 47.03 111 GLY A C 1
ATOM 838 O O . GLY A 1 111 ? -11.150 -0.229 22.977 1.00 47.03 111 GLY A O 1
ATOM 839 N N . VAL A 1 112 ? -11.282 -2.383 23.588 1.00 53.53 112 VAL A N 1
ATOM 840 C CA . VAL A 1 112 ? -10.450 -2.933 22.495 1.00 53.53 112 VAL A CA 1
ATOM 841 C C . VAL A 1 112 ? -10.972 -2.561 21.097 1.00 53.53 112 VAL A C 1
ATOM 843 O O . VAL A 1 112 ? -10.187 -2.336 20.178 1.00 53.53 112 VAL A O 1
ATOM 846 N N . ASN A 1 113 ? -12.288 -2.401 20.929 1.00 60.59 113 ASN A N 1
ATOM 847 C CA . ASN A 1 113 ? -12.888 -2.093 19.625 1.00 60.59 113 ASN A CA 1
ATOM 848 C C . ASN A 1 113 ? -12.633 -0.650 19.153 1.00 60.59 113 ASN A C 1
ATOM 850 O O . ASN A 1 113 ? -12.547 -0.414 17.945 1.00 60.59 113 ASN A O 1
ATOM 854 N N . ARG A 1 114 ? -12.497 0.314 20.078 1.00 70.88 114 ARG A N 1
ATOM 855 C CA . ARG A 1 114 ? -12.129 1.697 19.723 1.00 70.88 114 ARG A CA 1
ATOM 856 C C . ARG A 1 114 ? -10.656 1.776 19.336 1.00 70.88 114 ARG A C 1
ATOM 858 O O . ARG A 1 114 ? -10.352 2.330 18.287 1.00 70.88 114 ARG A O 1
ATOM 865 N N . GLY A 1 115 ? -9.776 1.138 20.113 1.00 77.50 115 GLY A N 1
ATOM 866 C CA . GLY A 1 115 ? -8.345 1.059 19.800 1.00 77.50 115 GLY A CA 1
ATOM 867 C C . GLY A 1 115 ? -8.071 0.409 18.442 1.00 77.50 115 GLY A C 1
ATOM 868 O O . GLY A 1 115 ? -7.331 0.963 17.639 1.00 77.50 115 GLY A O 1
ATOM 869 N N . ALA A 1 116 ? -8.750 -0.701 18.131 1.00 79.62 116 ALA A N 1
ATOM 870 C CA . ALA A 1 116 ? -8.627 -1.354 16.827 1.00 79.62 116 ALA A CA 1
ATOM 871 C C . ALA A 1 116 ? -9.084 -0.463 15.655 1.00 79.62 116 ALA A C 1
ATOM 873 O O . ALA A 1 116 ? -8.503 -0.537 14.579 1.00 79.62 116 ALA A O 1
ATOM 874 N N . SER A 1 117 ? -10.097 0.388 15.857 1.00 82.19 117 SER A N 1
ATOM 875 C CA . SER A 1 117 ? -10.595 1.293 14.806 1.00 82.19 117 SER A CA 1
ATOM 876 C C . SER A 1 117 ? -9.665 2.500 14.597 1.00 82.19 117 SER A C 1
ATOM 878 O O . SER A 1 117 ? -9.493 2.951 13.473 1.00 82.19 117 SER A O 1
ATOM 880 N N . ILE A 1 118 ? -9.012 2.988 15.659 1.00 85.44 118 ILE A N 1
ATOM 881 C CA . ILE A 1 118 ? -7.968 4.025 15.560 1.00 85.44 118 ILE A CA 1
ATOM 882 C C . ILE A 1 118 ? -6.723 3.465 14.861 1.00 85.44 118 ILE A C 1
ATOM 884 O O . ILE A 1 118 ? -6.144 4.128 14.004 1.00 85.44 118 ILE A O 1
ATOM 888 N N . LEU A 1 119 ? -6.322 2.237 15.202 1.00 86.75 119 LEU A N 1
ATOM 889 C CA . LEU A 1 119 ? -5.185 1.575 14.566 1.00 86.75 119 LEU A CA 1
ATOM 890 C C . LEU A 1 119 ? -5.438 1.315 13.072 1.00 86.75 119 LEU A C 1
ATOM 892 O O . LEU A 1 119 ? -4.546 1.576 12.271 1.00 86.75 119 LEU A O 1
ATOM 896 N N . ASP A 1 120 ? -6.644 0.871 12.691 1.00 87.88 120 ASP A N 1
ATOM 897 C CA . ASP A 1 120 ? -7.056 0.751 11.279 1.00 87.88 120 ASP A CA 1
ATOM 898 C C . ASP A 1 120 ? -6.906 2.087 10.538 1.00 87.88 120 ASP A C 1
ATOM 900 O O . ASP A 1 120 ? -6.268 2.139 9.488 1.00 87.88 120 ASP A O 1
ATOM 904 N N . PHE A 1 121 ? -7.401 3.182 11.120 1.00 90.38 121 PHE A N 1
ATOM 905 C CA . PHE A 1 121 ? -7.292 4.515 10.526 1.00 90.38 121 PHE A CA 1
ATOM 906 C C . PHE A 1 121 ? -5.834 4.948 10.298 1.00 90.38 121 PHE A C 1
ATOM 908 O O . PHE A 1 121 ? -5.484 5.396 9.206 1.00 90.38 121 PHE A O 1
ATOM 915 N N . ILE A 1 122 ? -4.964 4.769 11.299 1.00 91.62 122 ILE A N 1
ATOM 916 C CA . ILE A 1 122 ? -3.535 5.106 11.190 1.00 91.62 122 ILE A CA 1
ATOM 917 C C . ILE A 1 122 ? -2.863 4.268 10.097 1.00 91.62 122 ILE A C 1
ATOM 919 O O . ILE A 1 122 ? -2.138 4.806 9.261 1.00 91.62 122 ILE A O 1
ATOM 923 N N . LEU A 1 123 ? -3.123 2.960 10.070 1.00 91.50 123 LEU A N 1
ATOM 924 C CA . LEU A 1 123 ? -2.551 2.068 9.065 1.00 91.50 123 LEU A CA 1
ATOM 925 C C . LEU A 1 123 ? -3.020 2.426 7.648 1.00 91.50 123 LEU A C 1
ATOM 927 O O . LEU A 1 123 ? -2.212 2.382 6.723 1.00 91.50 123 LEU A O 1
ATOM 931 N N . ARG A 1 124 ? -4.272 2.866 7.465 1.00 92.69 124 ARG A N 1
ATOM 932 C CA . ARG A 1 124 ? -4.760 3.370 6.169 1.00 92.69 124 ARG A CA 1
ATOM 933 C C . ARG A 1 124 ? -4.044 4.640 5.721 1.00 92.69 124 ARG A C 1
ATOM 935 O O . ARG A 1 124 ? -3.743 4.758 4.538 1.00 92.69 124 ARG A O 1
ATOM 942 N N . ILE A 1 125 ? -3.730 5.560 6.637 1.00 92.31 125 ILE A N 1
ATOM 943 C CA . ILE A 1 125 ? -2.931 6.755 6.314 1.00 92.31 125 ILE A CA 1
ATOM 944 C C . ILE A 1 125 ? -1.527 6.349 5.865 1.00 92.31 125 ILE A C 1
ATOM 946 O O . ILE A 1 125 ? -1.045 6.835 4.845 1.00 92.31 125 ILE A O 1
ATOM 950 N N . ILE A 1 126 ? -0.882 5.437 6.595 1.00 92.56 126 ILE A N 1
ATOM 951 C CA . ILE A 1 126 ? 0.458 4.950 6.245 1.00 92.56 126 ILE A CA 1
ATOM 952 C C . ILE A 1 126 ? 0.434 4.274 4.868 1.00 92.56 126 ILE A C 1
ATOM 954 O O . ILE A 1 126 ? 1.277 4.580 4.024 1.00 92.56 126 ILE A O 1
ATOM 958 N N . ALA A 1 127 ? -0.556 3.414 4.605 1.00 91.12 127 ALA A N 1
ATOM 959 C CA . ALA A 1 127 ? -0.737 2.784 3.298 1.00 91.12 127 ALA A CA 1
ATOM 960 C C . ALA A 1 127 ? -0.960 3.822 2.188 1.00 91.12 127 ALA A C 1
ATOM 962 O O . ALA A 1 127 ? -0.390 3.698 1.103 1.00 91.12 127 ALA A O 1
ATOM 963 N N . PHE A 1 128 ? -1.760 4.857 2.454 1.00 93.12 128 PHE A N 1
ATOM 964 C CA . PHE A 1 128 ? -2.051 5.918 1.492 1.00 93.12 128 PHE A CA 1
ATOM 965 C C . PHE A 1 128 ? -0.784 6.688 1.126 1.00 93.12 128 PHE A C 1
ATOM 967 O O . PHE A 1 128 ? -0.455 6.801 -0.050 1.00 93.12 128 PHE A O 1
ATOM 974 N N . LEU A 1 129 ? -0.027 7.148 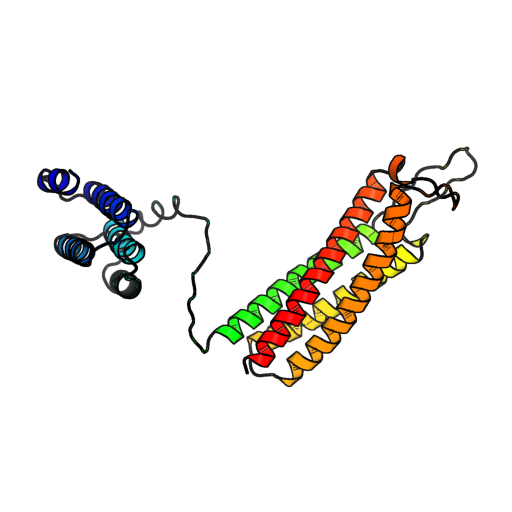2.123 1.00 91.56 129 LEU A N 1
ATOM 975 C CA . LEU A 1 129 ? 1.222 7.868 1.889 1.00 91.56 129 LEU A CA 1
ATOM 976 C C . LEU A 1 129 ? 2.247 6.987 1.165 1.00 91.56 129 LEU A C 1
ATOM 978 O O . LEU A 1 129 ? 2.864 7.439 0.206 1.00 91.56 129 LEU A O 1
ATOM 982 N N . GLY A 1 130 ? 2.390 5.720 1.566 1.00 89.12 130 GLY A N 1
ATOM 983 C CA . GLY A 1 130 ? 3.322 4.786 0.930 1.00 89.12 130 GLY A CA 1
ATOM 984 C C . GLY A 1 130 ? 2.997 4.521 -0.542 1.00 89.12 130 GLY A C 1
ATOM 985 O O . GLY A 1 130 ? 3.881 4.601 -1.396 1.00 89.12 130 GLY A O 1
ATOM 986 N N . THR A 1 131 ? 1.728 4.255 -0.862 1.00 90.19 131 THR A N 1
ATOM 987 C CA . THR A 1 131 ? 1.282 3.999 -2.245 1.00 90.19 131 THR A CA 1
ATOM 988 C C . THR A 1 131 ? 1.317 5.259 -3.108 1.00 90.19 131 THR A C 1
ATOM 990 O O . THR A 1 131 ? 1.750 5.192 -4.259 1.00 90.19 131 THR A O 1
ATOM 993 N N . LEU A 1 132 ? 0.965 6.421 -2.550 1.00 92.56 132 LEU A N 1
ATOM 994 C CA . LEU A 1 132 ? 1.061 7.710 -3.235 1.00 92.56 132 LEU A CA 1
ATOM 995 C C . LEU A 1 132 ? 2.515 8.070 -3.564 1.00 92.56 132 LEU A C 1
ATOM 997 O O . LEU A 1 132 ? 2.816 8.408 -4.707 1.00 92.56 132 LEU A O 1
ATOM 1001 N N . VAL A 1 133 ? 3.424 7.961 -2.590 1.00 91.25 133 VAL A N 1
ATOM 1002 C CA . VAL A 1 133 ? 4.855 8.229 -2.800 1.00 91.25 133 VAL A CA 1
ATOM 1003 C C . VAL A 1 133 ? 5.428 7.268 -3.836 1.00 91.25 133 VAL A C 1
ATOM 1005 O O . VAL A 1 133 ? 6.145 7.711 -4.725 1.00 91.25 133 VAL A O 1
ATOM 1008 N N . SER A 1 134 ? 5.062 5.985 -3.783 1.00 91.88 134 SER A N 1
ATOM 1009 C CA . SER A 1 134 ? 5.516 4.980 -4.754 1.00 91.88 134 SER A CA 1
ATOM 1010 C C . SER A 1 134 ? 5.028 5.281 -6.177 1.00 91.88 134 SER A C 1
ATOM 1012 O O . SER A 1 134 ? 5.804 5.191 -7.128 1.00 91.88 134 SER A O 1
ATOM 1014 N N . ALA A 1 135 ? 3.761 5.682 -6.336 1.00 90.06 135 ALA A N 1
ATOM 1015 C CA . ALA A 1 135 ? 3.195 6.055 -7.632 1.00 90.06 135 ALA A CA 1
ATOM 1016 C C . ALA A 1 135 ? 3.847 7.322 -8.202 1.00 90.06 135 ALA A C 1
ATOM 1018 O O . ALA A 1 135 ? 4.239 7.339 -9.367 1.00 90.06 135 ALA A O 1
ATOM 1019 N N . ILE A 1 136 ? 4.003 8.367 -7.380 1.00 88.31 136 ILE A N 1
ATOM 1020 C CA . ILE A 1 136 ? 4.631 9.626 -7.798 1.00 88.31 136 ILE A CA 1
ATOM 1021 C C . ILE A 1 136 ? 6.105 9.400 -8.123 1.00 88.31 136 ILE A C 1
ATOM 1023 O O . ILE A 1 136 ? 6.565 9.842 -9.171 1.00 88.31 136 ILE A O 1
ATOM 1027 N N . ALA A 1 137 ? 6.854 8.712 -7.261 1.00 87.75 137 ALA A N 1
ATOM 1028 C CA . ALA A 1 137 ? 8.276 8.471 -7.472 1.00 87.75 137 ALA A CA 1
ATOM 1029 C C . ALA A 1 137 ? 8.521 7.714 -8.785 1.00 87.75 137 ALA A C 1
ATOM 1031 O O . ALA A 1 137 ? 9.359 8.146 -9.575 1.00 87.75 137 ALA A O 1
ATOM 1032 N N . MET A 1 138 ? 7.741 6.669 -9.084 1.00 85.56 138 MET A N 1
ATOM 1033 C CA . MET A 1 138 ? 7.872 5.942 -10.349 1.00 85.56 138 MET A CA 1
ATOM 1034 C C . MET A 1 138 ? 7.368 6.753 -11.555 1.00 85.56 138 MET A C 1
ATOM 1036 O O . MET A 1 138 ? 8.088 6.864 -12.543 1.00 85.56 138 MET A O 1
ATOM 1040 N N . GLY A 1 139 ? 6.195 7.392 -11.467 1.00 84.44 139 GLY A N 1
ATOM 1041 C CA . GLY A 1 139 ? 5.608 8.165 -12.574 1.00 84.44 139 GLY A CA 1
ATOM 1042 C C . GLY A 1 139 ? 6.334 9.478 -12.899 1.00 84.44 139 GLY A C 1
ATOM 1043 O O . GLY A 1 139 ? 6.212 10.014 -13.998 1.00 84.44 139 GLY A O 1
ATOM 1044 N N . THR A 1 140 ? 7.124 10.010 -11.964 1.00 82.62 140 THR A N 1
ATOM 1045 C CA . THR A 1 140 ? 7.964 11.203 -12.185 1.00 82.62 140 THR A CA 1
ATOM 1046 C C . THR A 1 140 ? 9.416 10.861 -12.503 1.00 82.62 140 THR A C 1
ATOM 1048 O O . THR A 1 140 ? 10.217 11.766 -12.745 1.00 82.62 140 THR A O 1
ATOM 1051 N N . THR A 1 141 ? 9.774 9.574 -12.537 1.00 76.06 141 THR A N 1
ATOM 1052 C CA . THR A 1 141 ? 11.116 9.149 -12.931 1.00 76.06 141 THR A CA 1
ATOM 1053 C C . THR A 1 141 ? 11.285 9.374 -14.434 1.00 76.06 141 THR A C 1
ATOM 1055 O O . THR A 1 141 ? 10.872 8.565 -15.261 1.00 76.06 141 THR A O 1
ATOM 1058 N N . ARG A 1 142 ? 11.879 10.518 -14.785 1.00 63.66 142 ARG A N 1
ATOM 1059 C CA . ARG A 1 142 ? 12.273 10.877 -16.148 1.00 63.66 142 ARG A CA 1
ATOM 1060 C C . ARG A 1 142 ? 13.783 11.037 -16.190 1.00 63.66 142 ARG A C 1
ATOM 1062 O O . ARG A 1 142 ? 14.311 12.047 -15.740 1.00 63.66 142 ARG A O 1
ATOM 1069 N N . GLU A 1 143 ? 14.458 10.044 -16.746 1.00 55.84 143 GLU A N 1
ATOM 1070 C CA . GLU A 1 143 ? 15.888 10.094 -17.040 1.00 55.84 143 GLU A CA 1
ATOM 1071 C C . GLU A 1 143 ? 16.058 10.048 -18.565 1.00 55.84 143 GLU A C 1
ATOM 1073 O O . GLU A 1 143 ? 15.438 9.255 -19.272 1.00 55.84 143 GLU A O 1
ATOM 1078 N N . ARG A 1 144 ? 16.839 10.982 -19.106 1.00 49.31 144 ARG A N 1
ATOM 1079 C CA . ARG A 1 144 ? 17.040 11.186 -20.548 1.00 49.31 144 ARG A CA 1
ATOM 1080 C C . ARG A 1 144 ? 18.537 11.262 -20.791 1.00 49.31 144 ARG A C 1
ATOM 1082 O O . ARG A 1 144 ? 19.086 12.307 -20.479 1.00 49.31 144 ARG A O 1
ATOM 1089 N N . LEU A 1 145 ? 19.174 10.248 -21.383 1.00 50.69 145 LEU A N 1
ATOM 1090 C CA . LEU A 1 145 ? 20.569 10.344 -21.845 1.00 50.69 145 LEU A CA 1
ATOM 1091 C C . LEU A 1 145 ? 20.822 9.475 -23.094 1.00 50.69 145 LEU A C 1
ATOM 1093 O O . LEU A 1 145 ? 20.175 8.441 -23.256 1.00 50.69 145 LEU A O 1
ATOM 1097 N N . PRO A 1 146 ? 21.712 9.918 -24.006 1.00 41.66 146 PRO A N 1
ATOM 1098 C CA . PRO A 1 146 ? 21.830 9.381 -25.356 1.00 41.66 146 PRO A CA 1
ATOM 1099 C C . PRO A 1 146 ? 22.463 7.989 -25.331 1.00 41.66 146 PRO A C 1
ATOM 1101 O O . PRO A 1 146 ? 23.503 7.774 -24.709 1.00 41.66 146 PRO A O 1
ATOM 1104 N N . PHE A 1 147 ? 21.844 7.042 -26.030 1.00 46.09 147 PHE A N 1
ATOM 1105 C CA . PHE A 1 147 ? 22.463 5.752 -26.302 1.00 46.09 147 PHE A CA 1
ATOM 1106 C C . PHE A 1 147 ? 23.564 5.947 -27.357 1.00 46.09 147 PHE A C 1
ATOM 1108 O O . PHE A 1 147 ? 23.487 6.862 -28.174 1.00 46.09 147 PHE A O 1
ATOM 1115 N N . PHE A 1 148 ? 24.616 5.130 -27.300 1.00 44.16 148 PHE A N 1
ATOM 1116 C CA . PHE A 1 148 ? 25.827 5.257 -28.117 1.00 44.16 148 PHE A CA 1
ATOM 1117 C C . PHE A 1 148 ? 25.530 5.561 -29.606 1.00 44.16 148 PHE A C 1
ATOM 1119 O O . PHE A 1 148 ? 24.816 4.815 -30.273 1.00 44.16 148 PHE A O 1
ATOM 1126 N N . THR A 1 149 ? 26.176 6.621 -30.113 1.00 43.84 149 THR A N 1
ATOM 1127 C CA . THR A 1 149 ? 26.118 7.258 -31.453 1.00 43.84 149 THR A CA 1
ATOM 1128 C C . THR A 1 149 ? 25.121 8.416 -31.613 1.00 43.84 149 THR A C 1
ATOM 1130 O O . THR A 1 149 ? 23.987 8.372 -31.150 1.00 43.84 149 THR A O 1
ATOM 1133 N N . GLN A 1 150 ? 25.561 9.471 -32.314 1.00 53.91 150 GLN A N 1
ATOM 1134 C CA . GLN A 1 150 ? 24.862 10.747 -32.568 1.00 53.91 150 GLN A CA 1
ATOM 1135 C C . GLN A 1 150 ? 23.492 10.624 -33.283 1.00 53.91 150 GLN A C 1
ATOM 1137 O O . GLN A 1 150 ? 22.901 11.643 -33.626 1.00 53.91 150 GLN A O 1
ATOM 1142 N N . PHE A 1 151 ? 22.979 9.409 -33.508 1.00 48.25 151 PHE A N 1
ATOM 1143 C CA . PHE A 1 151 ? 21.812 9.133 -34.347 1.00 48.25 151 PHE A CA 1
ATOM 1144 C C . PHE A 1 151 ? 20.635 8.443 -33.630 1.00 48.25 151 PHE A C 1
ATOM 1146 O O . PHE A 1 151 ? 19.551 8.401 -34.207 1.00 48.25 151 PHE A O 1
ATOM 1153 N N . LEU A 1 152 ? 20.778 7.943 -32.390 1.00 46.75 152 LEU A N 1
ATOM 1154 C CA . LEU A 1 152 ? 19.686 7.256 -31.673 1.00 46.75 152 LEU A CA 1
ATOM 1155 C C . LEU A 1 152 ? 19.573 7.694 -30.200 1.00 46.75 152 LEU A C 1
ATOM 1157 O O . LEU A 1 152 ? 20.134 7.094 -29.284 1.00 46.75 152 LEU A O 1
ATOM 1161 N N . GLN A 1 153 ? 18.790 8.746 -29.955 1.00 49.16 153 GLN A N 1
ATOM 1162 C CA . GLN A 1 153 ? 18.442 9.205 -28.608 1.00 49.16 153 GLN A CA 1
ATOM 1163 C C . GLN A 1 153 ? 17.269 8.385 -28.049 1.00 49.16 153 GLN A C 1
ATOM 1165 O O . GLN A 1 153 ? 16.110 8.779 -28.175 1.00 49.16 153 GLN A O 1
ATOM 1170 N N . PHE A 1 154 ? 17.552 7.243 -27.421 1.00 50.47 154 PHE A N 1
ATOM 1171 C CA . PHE A 1 154 ? 16.519 6.483 -26.714 1.00 50.47 154 PHE A CA 1
ATOM 1172 C C . PHE A 1 154 ? 16.163 7.173 -25.390 1.00 50.47 154 PHE A C 1
ATOM 1174 O O . PHE A 1 154 ? 17.000 7.366 -24.512 1.00 50.47 154 PHE A O 1
ATOM 1181 N N . ARG A 1 155 ? 14.903 7.598 -25.269 1.00 54.59 155 ARG A N 1
ATOM 1182 C CA . ARG A 1 155 ? 14.289 8.044 -24.013 1.00 54.59 155 ARG A CA 1
ATOM 1183 C C . ARG A 1 155 ? 13.964 6.786 -23.208 1.00 54.59 155 ARG A C 1
ATOM 1185 O O . ARG A 1 155 ? 13.349 5.898 -23.773 1.00 54.59 155 ARG A O 1
ATOM 1192 N N . ALA A 1 156 ? 14.383 6.709 -21.948 1.00 53.78 156 ALA A N 1
ATOM 1193 C CA . ALA A 1 156 ? 13.927 5.666 -21.035 1.00 53.78 156 ALA A CA 1
ATOM 1194 C C . ALA A 1 156 ? 12.922 6.301 -20.066 1.00 53.78 156 ALA A C 1
ATOM 1196 O O . ALA A 1 156 ? 13.298 6.971 -19.104 1.00 53.78 156 ALA A O 1
ATOM 1197 N N . GLU A 1 157 ? 11.636 6.170 -20.370 1.00 59.91 157 GLU A N 1
ATOM 1198 C CA . GLU A 1 157 ? 10.528 6.644 -19.543 1.00 59.91 157 GLU A CA 1
ATOM 1199 C C . GLU A 1 157 ? 9.801 5.433 -18.932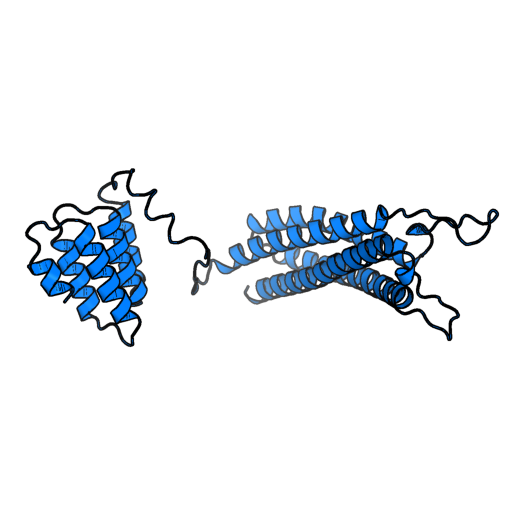 1.00 59.91 157 GLU A C 1
ATOM 1201 O O . GLU A 1 157 ? 9.864 4.316 -19.447 1.00 59.91 157 GLU A O 1
ATOM 1206 N N . TYR A 1 158 ? 9.117 5.620 -17.800 1.00 64.12 158 TYR A N 1
ATOM 1207 C CA . TYR A 1 158 ? 8.381 4.520 -17.160 1.00 64.12 158 TYR A CA 1
ATOM 1208 C C . TYR A 1 158 ? 7.259 3.960 -18.063 1.00 64.12 158 TYR A C 1
ATOM 1210 O O . TYR A 1 158 ? 6.865 2.806 -17.897 1.00 64.12 158 TYR A O 1
ATOM 1218 N N . ASP A 1 159 ? 6.784 4.757 -19.029 1.00 68.94 159 ASP A N 1
ATOM 1219 C CA . ASP A 1 159 ? 5.752 4.388 -20.002 1.00 68.94 159 ASP A CA 1
ATOM 1220 C C . ASP A 1 159 ? 6.225 3.406 -21.086 1.00 68.94 159 ASP A C 1
ATOM 1222 O O . ASP A 1 159 ? 5.401 2.752 -21.726 1.00 68.94 159 ASP A O 1
ATOM 1226 N N . ASP A 1 160 ? 7.540 3.236 -21.257 1.00 70.75 160 ASP A N 1
ATOM 1227 C CA . ASP A 1 160 ? 8.103 2.334 -22.269 1.00 70.75 160 ASP A CA 1
ATOM 1228 C C . ASP A 1 160 ? 7.999 0.856 -21.856 1.00 70.75 160 ASP A C 1
ATOM 1230 O O . ASP A 1 160 ? 8.085 -0.050 -22.689 1.00 70.75 160 ASP A O 1
ATOM 1234 N N . LEU A 1 161 ? 7.804 0.594 -20.559 1.00 80.06 161 LEU A N 1
ATOM 1235 C CA . LEU A 1 161 ? 7.682 -0.748 -20.002 1.00 80.06 161 LEU A CA 1
ATOM 1236 C C . LEU A 1 161 ? 6.252 -0.961 -19.484 1.00 80.06 161 LEU A C 1
ATOM 1238 O O . LEU A 1 161 ? 5.891 -0.393 -18.448 1.00 80.06 161 LEU A O 1
ATOM 1242 N N . PRO A 1 162 ? 5.447 -1.841 -20.118 1.00 86.19 162 PRO A N 1
ATOM 1243 C CA . PRO A 1 162 ? 4.047 -2.062 -19.733 1.00 86.19 162 PRO A CA 1
ATOM 1244 C C . PRO A 1 162 ? 3.896 -2.535 -18.279 1.00 86.19 162 PRO A C 1
ATOM 1246 O O . PRO A 1 162 ? 2.854 -2.381 -17.648 1.00 86.19 162 PRO A O 1
ATOM 1249 N N . THR A 1 163 ? 4.959 -3.102 -17.716 1.00 88.06 163 THR A N 1
ATOM 1250 C CA . THR A 1 163 ? 5.000 -3.531 -16.325 1.00 88.06 163 THR A CA 1
ATOM 1251 C C . THR A 1 163 ? 5.070 -2.361 -15.341 1.00 88.06 163 THR A C 1
ATOM 1253 O O . THR A 1 163 ? 4.433 -2.405 -14.289 1.00 88.06 163 THR A O 1
ATOM 1256 N N . PHE A 1 164 ? 5.825 -1.307 -15.663 1.00 87.19 164 PHE A N 1
ATOM 1257 C CA . PHE A 1 164 ? 5.930 -0.122 -14.810 1.00 87.19 164 PHE A CA 1
ATOM 1258 C C . PHE A 1 164 ? 4.696 0.771 -14.938 1.00 87.19 164 PHE A C 1
ATOM 1260 O O . PHE A 1 164 ? 4.225 1.293 -13.928 1.00 87.19 164 PHE A O 1
ATOM 1267 N N . THR A 1 165 ? 4.088 0.855 -16.124 1.00 89.00 165 THR A N 1
ATOM 1268 C CA . THR A 1 165 ? 2.778 1.507 -16.274 1.00 89.00 165 THR A CA 1
ATOM 1269 C C . THR A 1 165 ? 1.702 0.787 -15.475 1.00 89.00 165 THR A C 1
ATOM 1271 O O . THR A 1 165 ? 0.979 1.431 -14.715 1.00 89.00 165 THR A O 1
ATOM 1274 N N . PHE A 1 166 ? 1.640 -0.547 -15.549 1.00 93.50 166 PHE A N 1
ATOM 1275 C CA . PHE A 1 166 ? 0.722 -1.333 -14.727 1.00 93.50 166 PHE A CA 1
ATOM 1276 C C . PHE A 1 166 ? 0.939 -1.088 -13.228 1.00 93.50 166 PHE A C 1
ATOM 1278 O O . PHE A 1 166 ? -0.030 -0.891 -12.497 1.00 93.50 166 PHE A O 1
ATOM 1285 N N . PHE A 1 167 ? 2.192 -1.023 -12.766 1.00 93.75 167 PHE A N 1
ATOM 1286 C CA . PHE A 1 167 ? 2.513 -0.688 -11.377 1.00 93.75 167 PHE A CA 1
ATOM 1287 C C . PHE A 1 167 ? 1.996 0.699 -10.969 1.00 93.75 167 PHE A C 1
ATOM 1289 O O . PHE A 1 167 ? 1.364 0.828 -9.917 1.00 93.75 167 PHE A O 1
ATOM 1296 N N . VAL A 1 168 ? 2.233 1.737 -11.778 1.00 93.19 168 VAL A N 1
ATOM 1297 C CA . VAL A 1 168 ? 1.784 3.108 -11.478 1.00 93.19 168 VAL A CA 1
ATOM 1298 C C . VAL A 1 168 ? 0.257 3.187 -11.469 1.00 93.19 168 VAL A C 1
ATOM 1300 O O . VAL A 1 168 ? -0.323 3.756 -10.541 1.00 93.19 168 VAL A O 1
ATOM 1303 N N . VAL A 1 169 ? -0.409 2.557 -12.441 1.00 94.56 169 VAL A N 1
ATOM 1304 C CA . VAL A 1 169 ? -1.876 2.483 -12.508 1.00 94.56 169 VAL A CA 1
ATOM 1305 C C . VAL A 1 169 ? -2.439 1.747 -11.290 1.00 94.56 169 VAL A C 1
ATOM 1307 O O . VAL A 1 169 ? -3.341 2.265 -10.634 1.00 94.56 169 VAL A O 1
ATOM 1310 N N . ALA A 1 170 ? -1.877 0.591 -10.926 1.00 95.44 170 ALA A N 1
ATOM 1311 C CA . ALA A 1 170 ? -2.292 -0.177 -9.755 1.00 95.44 170 ALA A CA 1
ATOM 1312 C C . ALA A 1 170 ? -2.167 0.640 -8.458 1.00 95.44 170 ALA A C 1
ATOM 1314 O O . ALA A 1 170 ? -3.137 0.749 -7.708 1.00 95.44 170 ALA A O 1
ATOM 1315 N N . ASN A 1 171 ? -1.017 1.280 -8.213 1.00 93.75 171 ASN A N 1
ATOM 1316 C CA . ASN A 1 171 ? -0.825 2.121 -7.025 1.00 93.75 171 ASN A CA 1
ATOM 1317 C C . ASN A 1 171 ? -1.761 3.346 -7.027 1.00 93.75 171 ASN A C 1
ATOM 1319 O O . ASN A 1 171 ? -2.240 3.742 -5.968 1.00 93.75 171 ASN A O 1
ATOM 1323 N N . SER A 1 172 ? -2.086 3.906 -8.197 1.00 95.44 172 SER A N 1
ATOM 1324 C CA . SER A 1 172 ? -3.031 5.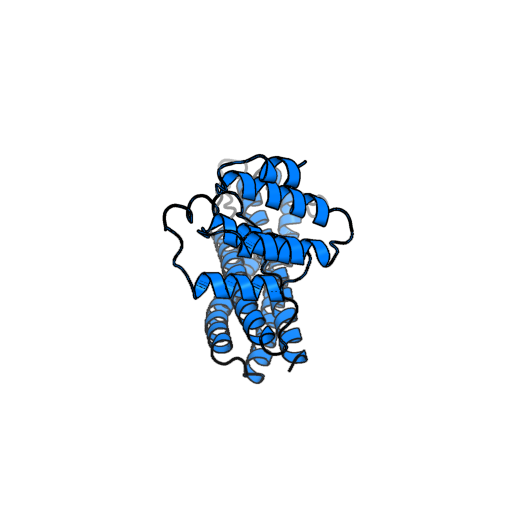027 -8.329 1.00 95.44 172 SER A CA 1
ATOM 1325 C C . SER A 1 172 ? -4.468 4.619 -7.990 1.00 95.44 172 SER A C 1
ATOM 1327 O O . SER A 1 172 ? -5.159 5.325 -7.255 1.00 95.44 172 SER A O 1
ATOM 1329 N N . VAL A 1 173 ? -4.912 3.450 -8.465 1.00 96.75 173 VAL A N 1
ATOM 1330 C CA . VAL A 1 173 ? -6.229 2.883 -8.128 1.00 96.75 173 VAL A CA 1
ATOM 1331 C C . VAL A 1 173 ? -6.325 2.596 -6.627 1.00 96.75 173 VAL A C 1
ATOM 1333 O O . VAL A 1 173 ? -7.301 2.986 -5.984 1.00 96.75 173 VAL A O 1
ATOM 1336 N N . VAL A 1 174 ? -5.290 1.978 -6.050 1.00 96.62 174 VAL A N 1
ATOM 1337 C CA . VAL A 1 174 ? -5.212 1.690 -4.609 1.00 96.62 174 VAL A CA 1
ATOM 1338 C C . VAL A 1 174 ? -5.233 2.981 -3.787 1.00 96.62 174 VAL A C 1
ATOM 1340 O O . VAL A 1 174 ? -5.936 3.056 -2.781 1.00 96.62 174 VAL A O 1
ATOM 1343 N N . CYS A 1 175 ? -4.526 4.020 -4.232 1.00 94.62 175 CYS A N 1
ATOM 1344 C CA . CYS A 1 175 ? -4.528 5.340 -3.607 1.00 94.62 175 CYS A CA 1
ATOM 1345 C C . CYS A 1 175 ? -5.939 5.956 -3.593 1.00 94.62 175 CYS A C 1
ATOM 1347 O O . CYS A 1 175 ? -6.424 6.367 -2.537 1.00 94.62 175 CYS A O 1
ATOM 1349 N N . GLY A 1 176 ? -6.645 5.929 -4.730 1.00 94.38 176 GLY A N 1
ATOM 1350 C CA . GLY A 1 176 ? -8.034 6.392 -4.819 1.00 94.38 176 GLY A CA 1
ATOM 1351 C C . GLY A 1 176 ? -8.975 5.630 -3.879 1.00 94.38 176 GLY A C 1
ATOM 1352 O O . GLY A 1 176 ? -9.783 6.237 -3.172 1.00 94.38 176 GLY A O 1
ATOM 1353 N N . TYR A 1 177 ? -8.823 4.306 -3.797 1.00 96.00 177 TYR A N 1
ATOM 1354 C CA . TYR A 1 177 ? -9.561 3.486 -2.838 1.00 96.00 177 TYR A CA 1
ATOM 1355 C C . TYR A 1 177 ? -9.245 3.861 -1.383 1.00 96.00 177 TYR A C 1
ATOM 1357 O O . TYR A 1 177 ? -10.160 3.987 -0.568 1.00 96.00 177 TYR A O 1
ATOM 1365 N N . LEU A 1 178 ? -7.971 4.064 -1.042 1.00 93.81 178 LEU A N 1
ATOM 1366 C CA . LEU A 1 178 ? -7.557 4.387 0.321 1.00 93.81 178 LEU A CA 1
ATOM 1367 C C . LEU A 1 178 ? -8.167 5.705 0.802 1.00 93.81 178 LEU A C 1
ATOM 1369 O O . LEU A 1 178 ? -8.667 5.743 1.927 1.00 93.81 178 LEU A O 1
ATOM 1373 N N . VAL A 1 179 ? -8.235 6.727 -0.059 1.00 93.19 179 VAL A N 1
ATOM 1374 C CA . VAL A 1 179 ? -8.940 7.992 0.226 1.00 93.19 179 VAL A CA 1
ATOM 1375 C C . VAL A 1 179 ? -10.407 7.741 0.569 1.00 93.19 179 VAL A C 1
ATOM 1377 O O . VAL A 1 179 ? -10.898 8.224 1.590 1.00 93.19 179 VAL A O 1
ATOM 1380 N N . PHE A 1 180 ? -11.104 6.942 -0.241 1.00 90.69 180 PHE A N 1
ATOM 1381 C CA . PHE A 1 180 ? -12.499 6.593 0.026 1.00 90.69 180 PHE A CA 1
ATOM 1382 C C . PHE A 1 180 ? -12.651 5.791 1.331 1.00 90.69 180 PHE A C 1
ATOM 1384 O O . PHE A 1 180 ? -13.549 6.042 2.138 1.00 90.69 180 PHE A O 1
ATOM 1391 N N . SER A 1 181 ? -11.736 4.856 1.586 1.00 90.19 181 SER A N 1
ATOM 1392 C CA . SER A 1 181 ? -11.757 4.005 2.777 1.00 90.19 181 SER A CA 1
ATOM 1393 C C . SER A 1 181 ? -11.440 4.763 4.074 1.00 90.19 181 SER A C 1
ATOM 1395 O O . SER A 1 181 ? -11.957 4.398 5.129 1.00 90.19 181 SER A O 1
ATOM 1397 N N . LEU A 1 182 ? -10.662 5.852 4.015 1.00 88.31 182 LEU A N 1
ATOM 1398 C CA . LEU A 1 182 ? -10.386 6.722 5.164 1.00 88.31 182 LEU A CA 1
ATOM 1399 C C . LEU A 1 182 ? -11.665 7.382 5.685 1.00 88.31 182 LEU A C 1
ATOM 1401 O O . LEU A 1 182 ? -11.892 7.403 6.896 1.00 88.31 182 LEU A O 1
ATOM 1405 N N . ALA A 1 183 ? -12.543 7.841 4.788 1.00 85.62 183 ALA A N 1
ATOM 1406 C CA . ALA A 1 183 ? -13.841 8.397 5.170 1.00 85.62 183 ALA A CA 1
ATOM 1407 C C . ALA A 1 183 ? -14.718 7.357 5.896 1.00 85.62 183 ALA A C 1
ATOM 1409 O O . ALA A 1 183 ? -15.351 7.660 6.911 1.00 85.62 183 ALA A O 1
ATOM 1410 N N . LEU A 1 184 ? -14.706 6.105 5.428 1.00 82.12 184 LEU A N 1
ATOM 1411 C CA . LEU A 1 184 ? -15.422 5.001 6.077 1.00 82.12 184 LEU A CA 1
ATOM 1412 C C . LEU A 1 184 ? -14.797 4.599 7.422 1.00 82.12 184 LEU A C 1
ATOM 1414 O O . LEU A 1 184 ? -15.525 4.264 8.359 1.00 82.12 184 LEU A O 1
ATOM 1418 N N . SER A 1 185 ? -13.472 4.676 7.549 1.00 81.81 185 SER A N 1
ATOM 1419 C CA . SER A 1 185 ? -12.761 4.396 8.800 1.00 81.81 185 SER A CA 1
ATOM 1420 C C . SER A 1 185 ? -13.096 5.441 9.880 1.00 81.81 185 SER A C 1
ATOM 1422 O O . SER A 1 185 ? -13.420 5.075 11.012 1.00 81.81 185 SER A O 1
ATOM 1424 N N . ILE A 1 186 ? -13.198 6.731 9.519 1.00 80.06 186 ILE A N 1
ATOM 1425 C CA . ILE A 1 186 ? -13.709 7.790 10.416 1.00 80.06 186 ILE A CA 1
ATOM 1426 C C . ILE A 1 186 ? -15.132 7.461 10.892 1.00 80.06 186 ILE A C 1
ATOM 1428 O O . ILE A 1 186 ? -15.442 7.570 12.083 1.00 80.06 186 ILE A O 1
ATOM 1432 N N . PHE A 1 187 ? -15.997 6.983 9.992 1.00 79.25 187 PHE A N 1
ATOM 1433 C CA . PHE A 1 187 ? -17.347 6.557 10.360 1.00 79.25 187 PHE A CA 1
ATOM 1434 C C . PHE A 1 187 ? -17.347 5.369 11.341 1.00 79.25 187 PHE A C 1
ATOM 1436 O O . PHE A 1 187 ? -18.183 5.324 12.247 1.00 79.25 187 PHE A O 1
ATOM 1443 N N . HIS A 1 188 ? -16.401 4.427 11.237 1.00 74.50 188 HIS A N 1
ATOM 1444 C CA . HIS A 1 188 ? -16.256 3.321 12.200 1.00 74.50 188 HIS A CA 1
ATOM 1445 C C . HIS A 1 188 ? -15.756 3.774 13.572 1.00 74.50 188 HIS A C 1
ATOM 1447 O O . HIS A 1 188 ? -16.155 3.172 14.572 1.00 74.50 188 HIS A O 1
ATOM 1453 N N . ILE A 1 189 ? -14.943 4.833 13.649 1.00 76.19 189 ILE A N 1
ATOM 1454 C CA . ILE A 1 189 ? -14.536 5.436 14.929 1.00 76.19 189 ILE A CA 1
ATOM 1455 C C . ILE A 1 189 ? -15.769 5.978 15.667 1.00 76.19 189 ILE A C 1
ATOM 1457 O O . ILE A 1 189 ? -15.936 5.715 16.861 1.00 76.19 189 ILE A O 1
ATOM 1461 N N . ILE A 1 190 ? -16.665 6.668 14.951 1.00 75.62 190 ILE A N 1
ATOM 1462 C CA . ILE A 1 190 ? -17.899 7.236 15.518 1.00 75.62 190 ILE A CA 1
ATOM 1463 C C . ILE A 1 190 ? -18.913 6.128 15.842 1.00 75.62 190 ILE A C 1
ATOM 1465 O O . ILE A 1 190 ? -19.478 6.086 16.937 1.00 75.62 190 ILE A O 1
ATOM 1469 N N . ARG A 1 191 ? -19.137 5.190 14.913 1.00 70.69 191 ARG A N 1
ATOM 1470 C CA . ARG A 1 191 ? -20.162 4.142 15.020 1.00 70.69 191 ARG A CA 1
ATOM 1471 C C . ARG A 1 191 ? -19.534 2.754 15.011 1.00 70.69 191 ARG A C 1
ATOM 1473 O O . ARG A 1 191 ? -19.657 1.992 14.052 1.00 70.69 191 ARG A O 1
ATOM 1480 N N . SER A 1 192 ? -18.912 2.390 16.133 1.00 64.31 192 SER A N 1
ATOM 1481 C CA . SER A 1 192 ? -18.093 1.175 16.193 1.00 64.31 192 SER A CA 1
ATOM 1482 C C . SER A 1 192 ? -18.845 -0.118 15.848 1.00 64.31 192 SER A C 1
ATOM 1484 O O . SER A 1 192 ? -18.199 -1.048 15.384 1.00 64.31 192 SER A O 1
ATOM 1486 N N . ASN A 1 193 ? -20.173 -0.211 16.010 1.00 64.12 193 ASN A N 1
ATOM 1487 C CA . ASN A 1 193 ? -20.961 -1.456 15.906 1.00 64.12 193 ASN A CA 1
ATOM 1488 C C . ASN A 1 193 ? -21.355 -1.914 14.480 1.00 64.12 193 ASN A C 1
ATOM 1490 O O . ASN A 1 193 ? -22.073 -2.901 14.334 1.00 64.12 193 ASN A O 1
ATOM 1494 N N . ALA A 1 194 ? -20.889 -1.258 13.414 1.00 71.94 194 ALA A N 1
ATOM 1495 C CA . ALA A 1 194 ? -21.285 -1.602 12.042 1.00 71.94 194 ALA A CA 1
ATOM 1496 C C . ALA A 1 194 ? -20.581 -2.871 11.490 1.00 71.94 194 ALA A C 1
ATOM 1498 O O . ALA A 1 194 ? -19.607 -2.772 10.744 1.00 71.94 194 ALA A O 1
ATOM 1499 N N . LYS A 1 195 ? -21.088 -4.078 11.814 1.00 79.12 195 LYS A N 1
ATOM 1500 C CA . LYS A 1 195 ? -20.537 -5.369 11.324 1.00 79.12 195 LYS A CA 1
ATOM 1501 C C . LYS A 1 195 ? -20.529 -5.471 9.783 1.00 79.12 195 LYS A C 1
ATOM 1503 O O . LYS A 1 195 ? -19.513 -5.837 9.201 1.00 79.12 195 LYS A O 1
ATOM 1508 N N . ARG A 1 196 ? -21.622 -5.071 9.113 1.00 82.75 196 ARG A N 1
ATOM 1509 C CA . ARG A 1 196 ? -21.770 -5.160 7.641 1.00 82.75 196 ARG A CA 1
ATOM 1510 C C . ARG A 1 196 ? -20.724 -4.340 6.880 1.00 82.75 196 ARG A C 1
ATOM 1512 O O . ARG A 1 196 ? -20.193 -4.801 5.879 1.00 82.75 196 ARG A O 1
ATOM 1519 N N . SER A 1 197 ? -20.407 -3.143 7.374 1.00 83.94 197 SER A N 1
ATOM 1520 C CA . SER A 1 197 ? -19.453 -2.248 6.713 1.00 83.94 197 SER A CA 1
ATOM 1521 C C . SER A 1 197 ? -18.011 -2.760 6.811 1.00 83.94 197 SER A C 1
ATOM 1523 O O . SER A 1 197 ? -17.284 -2.647 5.832 1.00 83.94 197 SER A O 1
ATOM 1525 N N . ARG A 1 198 ? -17.618 -3.408 7.922 1.00 84.56 198 ARG A N 1
ATOM 1526 C CA . ARG A 1 198 ? -16.302 -4.072 8.025 1.00 84.56 198 ARG A CA 1
ATOM 1527 C C . ARG A 1 198 ? -16.143 -5.224 7.041 1.00 84.56 198 ARG A C 1
ATOM 1529 O O . ARG A 1 198 ? -15.086 -5.345 6.446 1.00 84.56 198 ARG A O 1
ATOM 1536 N N . ILE A 1 199 ? -17.176 -6.048 6.853 1.00 88.00 199 ILE A N 1
ATOM 1537 C CA . ILE A 1 199 ? -17.118 -7.173 5.904 1.00 88.00 199 ILE A CA 1
ATOM 1538 C C . ILE A 1 199 ? -16.909 -6.659 4.473 1.00 88.00 199 ILE A C 1
ATOM 1540 O O . ILE A 1 199 ? -16.049 -7.164 3.758 1.00 88.00 199 ILE A O 1
ATOM 1544 N N . ILE A 1 200 ? -17.655 -5.622 4.080 1.00 89.31 200 ILE A N 1
ATOM 1545 C CA . ILE A 1 200 ? -17.513 -4.988 2.761 1.00 89.31 200 ILE A CA 1
ATOM 1546 C C . ILE A 1 200 ? -16.095 -4.431 2.577 1.00 89.31 200 ILE A C 1
ATOM 1548 O O . ILE A 1 200 ? -15.473 -4.640 1.541 1.00 89.31 200 ILE A O 1
ATOM 1552 N N . LEU A 1 201 ? -15.565 -3.757 3.595 1.00 88.88 201 LEU A N 1
ATOM 1553 C CA . LEU A 1 201 ? -14.233 -3.160 3.558 1.00 88.88 201 LEU A CA 1
ATOM 1554 C C . LEU A 1 201 ? -13.112 -4.214 3.524 1.00 88.88 201 LEU A C 1
ATOM 1556 O O . LEU A 1 201 ? -12.172 -4.039 2.762 1.00 88.88 201 LEU A O 1
ATOM 1560 N N . ILE A 1 202 ? -13.252 -5.355 4.209 1.00 91.25 202 ILE A N 1
ATOM 1561 C CA . ILE A 1 202 ? -12.317 -6.490 4.072 1.00 91.25 202 ILE A CA 1
ATOM 1562 C C . ILE A 1 202 ? -12.302 -7.030 2.638 1.00 91.25 202 ILE A C 1
ATOM 1564 O O . ILE A 1 202 ? -11.233 -7.336 2.110 1.00 91.25 202 ILE A O 1
ATOM 1568 N N . PHE A 1 203 ? -13.467 -7.151 1.996 1.00 94.25 203 PHE A N 1
ATOM 1569 C CA . PHE A 1 203 ? -13.550 -7.621 0.612 1.00 94.25 203 PHE A CA 1
ATOM 1570 C C . PHE A 1 203 ? -12.790 -6.688 -0.342 1.00 94.25 203 PHE A C 1
ATOM 1572 O O . PHE A 1 203 ? -11.952 -7.149 -1.118 1.00 94.25 203 PHE A O 1
ATOM 1579 N N . PHE A 1 204 ? -13.022 -5.375 -0.240 1.00 94.25 204 PHE A N 1
ATOM 1580 C CA . PHE A 1 204 ? -12.312 -4.397 -1.065 1.00 94.25 204 PHE A CA 1
ATOM 1581 C C . PHE A 1 204 ? -10.820 -4.290 -0.718 1.00 94.25 204 PHE A C 1
ATOM 1583 O O . PHE A 1 204 ? -10.003 -4.243 -1.634 1.00 94.25 204 PHE A O 1
ATOM 1590 N N . ASP A 1 205 ? -10.441 -4.333 0.564 1.00 94.81 205 ASP A N 1
ATOM 1591 C CA . ASP A 1 205 ? -9.035 -4.360 0.993 1.00 94.81 205 ASP A CA 1
ATOM 1592 C C . ASP A 1 205 ? -8.308 -5.589 0.419 1.00 94.81 205 ASP A C 1
ATOM 1594 O O . ASP A 1 205 ? -7.168 -5.480 -0.025 1.00 94.81 205 ASP A O 1
ATOM 1598 N N . THR A 1 206 ? -8.976 -6.746 0.360 1.00 95.88 206 THR A N 1
ATOM 1599 C CA . THR A 1 206 ? -8.417 -7.975 -0.230 1.00 95.88 206 THR A CA 1
ATOM 1600 C C . THR A 1 206 ? -8.230 -7.839 -1.743 1.00 95.88 206 THR A C 1
ATOM 1602 O O . THR A 1 206 ? -7.191 -8.233 -2.275 1.00 95.88 206 THR A O 1
ATOM 1605 N N . ALA A 1 207 ? -9.198 -7.244 -2.447 1.00 97.38 207 ALA A N 1
ATOM 1606 C CA . ALA A 1 207 ? -9.079 -6.978 -3.881 1.00 97.38 207 ALA A CA 1
ATOM 1607 C C . ALA A 1 207 ? -7.932 -5.997 -4.188 1.00 97.38 207 ALA A C 1
ATOM 1609 O O . ALA A 1 207 ? -7.156 -6.216 -5.120 1.00 97.38 207 ALA A O 1
ATOM 1610 N N . MET A 1 208 ? -7.784 -4.944 -3.380 1.00 97.12 208 MET A N 1
ATOM 1611 C CA . MET A 1 208 ? -6.703 -3.967 -3.528 1.00 97.12 208 MET A CA 1
ATOM 1612 C C . MET A 1 208 ? -5.336 -4.546 -3.156 1.00 97.12 208 MET A C 1
ATOM 1614 O O . MET A 1 208 ? -4.361 -4.267 -3.848 1.00 97.12 208 MET A O 1
ATOM 1618 N N . LEU A 1 209 ? -5.259 -5.407 -2.136 1.00 97.50 209 LEU A N 1
ATOM 1619 C CA . LEU A 1 209 ? -4.050 -6.163 -1.803 1.00 97.50 209 LEU A CA 1
ATOM 1620 C C . LEU A 1 209 ? -3.591 -7.023 -2.986 1.00 97.50 209 LEU A C 1
ATOM 1622 O O . LEU A 1 209 ? -2.404 -7.034 -3.311 1.00 97.50 209 LEU A O 1
ATOM 1626 N N . ALA A 1 210 ? -4.519 -7.723 -3.641 1.00 97.69 210 ALA A N 1
ATOM 1627 C CA . ALA A 1 210 ? -4.210 -8.538 -4.812 1.00 97.69 210 ALA A CA 1
ATOM 1628 C C . ALA A 1 210 ? -3.689 -7.679 -5.975 1.00 97.69 210 ALA A C 1
ATOM 1630 O O . ALA A 1 210 ? -2.661 -8.009 -6.564 1.00 97.69 210 ALA A O 1
ATOM 1631 N N . LEU A 1 211 ? -4.347 -6.548 -6.256 1.00 97.12 211 LEU A N 1
ATOM 1632 C CA . LEU A 1 211 ? -3.923 -5.607 -7.295 1.00 97.12 211 LEU A CA 1
ATOM 1633 C C . LEU A 1 211 ? -2.527 -5.027 -7.012 1.00 97.12 211 LEU A C 1
ATOM 1635 O O . LEU A 1 211 ? -1.665 -5.035 -7.892 1.00 97.12 211 LEU A O 1
ATOM 1639 N N . LEU A 1 212 ? -2.289 -4.566 -5.780 1.00 96.00 212 LEU A N 1
ATOM 1640 C CA . LEU A 1 212 ? -1.014 -3.984 -5.357 1.00 96.00 212 LEU A CA 1
ATOM 1641 C C . LEU A 1 212 ? 0.120 -5.012 -5.434 1.00 96.00 212 LEU A C 1
ATOM 1643 O O . LEU A 1 212 ? 1.194 -4.715 -5.950 1.00 96.00 212 LEU A O 1
ATOM 1647 N N . THR A 1 213 ? -0.142 -6.237 -4.974 1.00 96.81 213 THR A N 1
ATOM 1648 C CA . THR A 1 213 ? 0.832 -7.334 -4.994 1.00 96.81 213 THR A CA 1
ATOM 1649 C C . THR A 1 213 ? 1.165 -7.742 -6.424 1.00 96.81 213 THR A C 1
ATOM 1651 O O . THR A 1 213 ? 2.339 -7.873 -6.754 1.00 96.81 213 THR A O 1
ATOM 1654 N N . ALA A 1 214 ? 0.165 -7.881 -7.300 1.00 97.25 214 ALA A N 1
ATOM 1655 C CA . ALA A 1 214 ? 0.389 -8.200 -8.709 1.00 97.25 214 ALA A CA 1
ATOM 1656 C C . ALA A 1 214 ? 1.256 -7.133 -9.400 1.00 97.25 214 ALA A C 1
ATOM 1658 O O . ALA A 1 214 ? 2.226 -7.475 -10.078 1.00 97.25 214 ALA A O 1
ATOM 1659 N N . GLY A 1 215 ? 0.949 -5.848 -9.183 1.00 94.2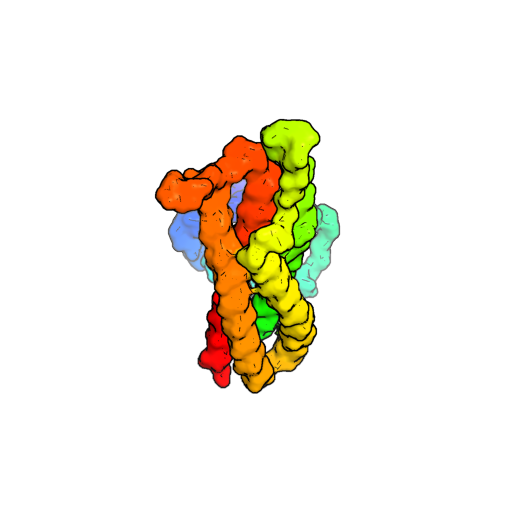5 215 GLY A N 1
ATOM 1660 C CA . GLY A 1 215 ? 1.735 -4.733 -9.715 1.00 94.25 215 GLY A CA 1
ATOM 1661 C C . GLY A 1 215 ? 3.175 -4.734 -9.201 1.00 94.25 215 GLY A C 1
ATOM 1662 O O . GLY A 1 215 ? 4.115 -4.670 -9.995 1.00 94.25 215 GLY A O 1
ATOM 1663 N N . ALA A 1 216 ? 3.357 -4.862 -7.884 1.00 94.62 216 ALA A N 1
ATOM 1664 C CA . ALA A 1 216 ? 4.674 -4.895 -7.253 1.00 94.62 216 ALA A CA 1
ATOM 1665 C C . ALA A 1 216 ? 5.505 -6.100 -7.717 1.00 94.62 216 ALA A C 1
ATOM 1667 O O . ALA A 1 216 ? 6.656 -5.936 -8.107 1.00 94.62 216 ALA A O 1
ATOM 1668 N N . SER A 1 217 ? 4.938 -7.307 -7.748 1.00 96.38 217 SER A N 1
ATOM 1669 C CA . SER A 1 217 ? 5.652 -8.510 -8.190 1.00 96.38 217 SER A CA 1
ATOM 1670 C C . SER A 1 217 ? 6.086 -8.430 -9.652 1.00 96.38 217 SER A C 1
ATOM 1672 O O . SER A 1 217 ? 7.215 -8.803 -9.975 1.00 96.38 217 SER A O 1
ATOM 1674 N N . ALA A 1 218 ? 5.227 -7.914 -10.535 1.00 93.69 218 ALA A N 1
ATOM 1675 C CA . ALA A 1 218 ? 5.576 -7.754 -11.939 1.00 93.69 218 ALA A CA 1
ATOM 1676 C C . ALA A 1 218 ? 6.719 -6.735 -12.104 1.00 93.69 218 ALA A C 1
ATOM 1678 O O . ALA A 1 218 ? 7.726 -7.031 -12.752 1.00 93.69 218 ALA A O 1
ATOM 1679 N N . ALA A 1 219 ? 6.619 -5.569 -11.453 1.00 91.31 219 ALA A N 1
ATOM 1680 C CA . ALA A 1 219 ? 7.672 -4.554 -11.481 1.00 91.31 219 ALA A CA 1
ATOM 1681 C C . ALA A 1 219 ? 8.991 -5.074 -10.884 1.00 91.31 219 ALA A C 1
ATOM 1683 O O . ALA A 1 219 ? 10.056 -4.833 -11.451 1.00 91.31 219 ALA A O 1
ATOM 1684 N N . ALA A 1 220 ? 8.930 -5.854 -9.801 1.00 94.44 220 ALA A N 1
ATOM 1685 C CA . ALA A 1 220 ? 10.099 -6.462 -9.172 1.00 94.44 220 ALA A CA 1
ATOM 1686 C C . ALA A 1 220 ? 10.882 -7.371 -10.127 1.00 94.44 220 ALA A C 1
ATOM 1688 O O . ALA A 1 220 ? 12.112 -7.340 -10.129 1.00 94.44 220 ALA A O 1
ATOM 1689 N N . ALA A 1 221 ? 10.191 -8.149 -10.966 1.00 92.81 221 ALA A N 1
ATOM 1690 C CA . ALA A 1 221 ? 10.842 -9.017 -11.945 1.00 92.81 221 ALA A CA 1
ATOM 1691 C C . ALA A 1 221 ? 11.658 -8.213 -12.973 1.00 92.81 221 ALA A C 1
ATOM 1693 O O . ALA A 1 221 ? 12.787 -8.584 -13.300 1.00 92.81 221 ALA A O 1
ATOM 1694 N N . ILE A 1 222 ? 11.122 -7.081 -13.438 1.00 88.75 222 ILE A N 1
ATOM 1695 C CA . ILE A 1 222 ? 11.828 -6.196 -14.374 1.00 88.75 222 ILE A CA 1
ATOM 1696 C C . ILE A 1 222 ? 12.992 -5.482 -13.686 1.00 88.75 222 ILE A C 1
ATOM 1698 O O . ILE A 1 222 ? 14.082 -5.422 -14.247 1.00 88.75 222 ILE A O 1
ATOM 1702 N N . VAL A 1 223 ? 12.809 -5.005 -12.451 1.00 89.81 223 VAL A N 1
ATOM 1703 C CA . VAL A 1 223 ? 13.890 -4.397 -11.653 1.00 89.81 223 VAL A CA 1
ATOM 1704 C C . VAL A 1 223 ? 15.033 -5.383 -11.423 1.00 89.81 223 VAL A C 1
ATOM 1706 O O . VAL A 1 223 ? 16.202 -5.017 -11.543 1.00 89.81 223 VAL A O 1
ATOM 1709 N N . TYR A 1 224 ? 14.715 -6.649 -11.151 1.00 91.56 224 TYR A N 1
ATOM 1710 C CA . TYR A 1 224 ? 15.716 -7.701 -11.011 1.00 91.56 224 TYR A CA 1
ATOM 1711 C C . TYR A 1 224 ? 16.539 -7.875 -12.294 1.00 91.56 224 TYR A C 1
ATOM 1713 O O . TYR A 1 224 ? 17.770 -7.908 -12.238 1.00 91.56 224 TYR A O 1
ATOM 1721 N N . LEU A 1 225 ? 15.876 -7.934 -13.455 1.00 89.50 225 LEU A N 1
ATOM 1722 C CA . LEU A 1 225 ? 16.551 -7.998 -14.753 1.00 89.50 225 LEU A CA 1
ATOM 1723 C C . LEU A 1 225 ? 17.367 -6.734 -15.045 1.00 89.50 225 LEU A C 1
ATOM 1725 O O . LEU A 1 225 ? 18.456 -6.836 -15.601 1.00 89.50 225 LEU A O 1
ATOM 1729 N N . ALA A 1 226 ? 16.891 -5.556 -14.642 1.00 85.81 226 ALA A N 1
ATOM 1730 C CA . ALA A 1 226 ? 17.619 -4.303 -14.817 1.00 85.81 226 ALA A CA 1
ATOM 1731 C C . ALA A 1 226 ? 18.926 -4.268 -14.002 1.00 85.81 226 ALA A C 1
ATOM 1733 O O . ALA A 1 226 ? 19.935 -3.764 -14.495 1.00 85.81 226 ALA A O 1
ATOM 1734 N N . HIS A 1 227 ? 18.934 -4.840 -12.793 1.00 88.75 227 HIS A N 1
ATOM 1735 C CA . HIS A 1 227 ? 20.127 -4.905 -11.937 1.00 88.75 227 HIS A CA 1
ATOM 1736 C C . HIS A 1 227 ? 21.119 -5.988 -12.352 1.00 88.75 227 HIS A C 1
ATOM 1738 O O . HIS A 1 227 ? 22.320 -5.734 -12.401 1.00 88.75 227 HIS A O 1
ATOM 1744 N N . LYS A 1 228 ? 20.635 -7.204 -12.628 1.00 90.00 228 LYS A N 1
ATOM 1745 C CA . LYS A 1 228 ? 21.503 -8.367 -12.881 1.00 90.00 228 LYS A CA 1
ATOM 1746 C C . LYS A 1 228 ? 21.766 -8.647 -14.357 1.00 90.00 228 LYS A C 1
ATOM 1748 O O . LYS A 1 228 ? 22.756 -9.302 -14.673 1.00 90.00 228 LYS A O 1
ATOM 1753 N N . GLY A 1 229 ? 20.893 -8.190 -15.249 1.00 87.88 229 GLY A N 1
ATOM 1754 C CA . GLY A 1 229 ? 20.875 -8.631 -16.639 1.00 87.88 229 GLY A CA 1
ATOM 1755 C C . GLY A 1 229 ? 20.507 -10.113 -16.790 1.00 87.88 229 GLY A C 1
ATOM 1756 O O . GLY A 1 229 ? 20.312 -10.851 -15.821 1.00 87.88 229 GLY A O 1
ATOM 1757 N N . ASN A 1 230 ? 20.408 -10.566 -18.036 1.00 90.12 230 ASN A N 1
ATOM 1758 C CA . ASN A 1 230 ? 20.276 -11.974 -18.388 1.00 90.12 230 ASN A CA 1
ATOM 1759 C C . ASN A 1 230 ? 20.883 -12.234 -19.773 1.00 90.12 230 ASN A C 1
ATOM 1761 O O . ASN A 1 230 ? 20.282 -11.907 -20.797 1.00 90.12 230 ASN A O 1
ATOM 1765 N N . ALA A 1 231 ? 22.040 -12.898 -19.803 1.00 89.62 231 ALA A N 1
ATOM 1766 C CA . ALA A 1 231 ? 22.744 -13.226 -21.041 1.00 89.62 231 ALA A CA 1
ATOM 1767 C C . ALA A 1 231 ? 21.933 -14.140 -21.979 1.00 89.62 231 ALA A C 1
ATOM 1769 O O . ALA A 1 231 ? 22.029 -14.003 -23.194 1.00 89.62 231 ALA A O 1
ATOM 1770 N N . LYS A 1 232 ? 21.083 -15.033 -21.444 1.00 92.38 232 LYS A N 1
ATOM 1771 C CA . LYS A 1 232 ? 20.250 -15.930 -22.270 1.00 92.38 232 LYS A CA 1
ATOM 1772 C C . LYS A 1 232 ? 19.139 -15.186 -23.011 1.00 92.38 232 LYS A C 1
ATOM 1774 O O . LYS A 1 232 ? 18.718 -15.631 -24.070 1.00 92.38 232 LYS A O 1
ATOM 1779 N N . ALA A 1 233 ? 18.665 -14.079 -22.444 1.00 85.75 233 ALA A N 1
ATOM 1780 C CA . ALA A 1 233 ? 17.623 -13.236 -23.026 1.00 85.75 233 ALA A CA 1
ATOM 1781 C C . ALA A 1 233 ? 18.194 -11.994 -23.736 1.00 85.75 233 ALA A C 1
ATOM 1783 O O . ALA A 1 233 ? 17.429 -11.111 -24.109 1.00 85.75 233 ALA A O 1
ATOM 1784 N N . ASN A 1 234 ? 19.525 -11.904 -23.882 1.00 80.06 234 ASN A N 1
ATOM 1785 C CA . ASN A 1 234 ? 20.232 -10.722 -24.382 1.00 80.06 234 ASN A CA 1
ATOM 1786 C C . ASN A 1 234 ? 19.839 -9.418 -23.653 1.00 80.06 234 ASN A C 1
ATOM 1788 O O . ASN A 1 234 ? 19.758 -8.346 -24.251 1.00 80.06 234 ASN A O 1
ATOM 1792 N N . TRP A 1 235 ? 19.551 -9.520 -22.352 1.00 82.44 235 TRP A N 1
ATOM 1793 C CA . TRP A 1 235 ? 19.139 -8.387 -21.532 1.00 82.44 235 TRP A CA 1
ATOM 1794 C C . TRP A 1 235 ? 20.337 -7.840 -20.761 1.00 82.44 235 TRP A C 1
ATOM 1796 O O . TRP A 1 235 ? 20.876 -8.508 -19.875 1.00 82.44 235 TRP A O 1
ATOM 1806 N N . PHE A 1 236 ? 20.755 -6.622 -21.082 1.00 81.31 236 PHE A N 1
ATOM 1807 C CA . PHE A 1 236 ? 21.877 -5.968 -20.413 1.00 81.31 236 PHE A CA 1
ATOM 1808 C C . PHE A 1 236 ? 21.473 -5.437 -19.029 1.00 81.31 236 PHE A C 1
ATOM 1810 O O . PHE A 1 236 ? 20.323 -5.064 -18.801 1.00 81.31 236 PHE A O 1
ATOM 1817 N N . ALA A 1 237 ? 22.423 -5.397 -18.093 1.00 84.44 237 ALA A N 1
ATOM 1818 C CA . ALA A 1 237 ? 22.215 -4.827 -16.762 1.00 84.44 237 ALA A CA 1
ATOM 1819 C C . ALA A 1 237 ? 22.194 -3.289 -16.835 1.00 84.44 237 ALA A C 1
ATOM 1821 O O . ALA A 1 237 ? 23.214 -2.626 -16.659 1.00 84.44 237 ALA A O 1
ATOM 1822 N N . ILE A 1 238 ? 21.018 -2.727 -17.119 1.00 80.38 238 ILE A N 1
ATOM 1823 C CA . ILE A 1 238 ? 20.783 -1.285 -17.293 1.00 80.38 238 ILE A CA 1
ATOM 1824 C C . ILE A 1 238 ? 21.235 -0.492 -16.054 1.00 80.38 238 ILE A C 1
ATOM 1826 O O . ILE A 1 238 ? 21.829 0.577 -16.181 1.00 80.38 238 ILE A O 1
ATOM 1830 N N . CYS A 1 239 ? 21.037 -1.023 -14.845 1.00 81.44 239 CYS A N 1
ATOM 1831 C CA . CYS A 1 239 ? 21.356 -0.293 -13.616 1.00 81.44 239 CYS A CA 1
ATOM 1832 C C . CYS A 1 239 ? 22.849 -0.017 -13.403 1.00 81.44 239 CYS A C 1
ATOM 1834 O O . CYS A 1 239 ? 23.168 0.868 -12.624 1.00 81.44 239 CYS A O 1
ATOM 1836 N N . GLN A 1 240 ? 23.760 -0.701 -14.107 1.00 78.31 240 GLN A N 1
ATOM 1837 C CA . GLN A 1 240 ? 25.195 -0.377 -14.059 1.00 78.31 240 GLN A CA 1
ATOM 1838 C C . GLN A 1 240 ? 25.502 1.003 -14.662 1.00 78.31 240 GLN A C 1
ATOM 1840 O O . GLN A 1 240 ? 26.488 1.637 -14.299 1.00 78.31 240 GLN A O 1
ATOM 1845 N N . GLN A 1 241 ? 24.654 1.471 -15.581 1.00 72.94 241 GLN A N 1
ATOM 1846 C CA . GLN A 1 241 ? 24.825 2.740 -16.286 1.00 72.94 241 GLN A CA 1
ATOM 1847 C C . GLN A 1 241 ? 23.833 3.818 -15.810 1.00 72.94 241 GLN A C 1
ATOM 1849 O O . GLN A 1 241 ? 24.124 5.005 -15.926 1.00 72.94 241 GLN A O 1
ATOM 1854 N N . PHE A 1 242 ? 22.692 3.419 -15.232 1.00 73.62 242 PHE A N 1
ATOM 1855 C CA . PHE A 1 242 ? 21.598 4.309 -14.820 1.00 73.62 242 PHE A CA 1
ATOM 1856 C C . PHE A 1 242 ? 21.279 4.181 -13.319 1.00 73.62 242 PHE A C 1
ATOM 1858 O O . PHE A 1 242 ? 20.227 3.671 -12.923 1.00 73.62 242 PHE A O 1
ATOM 1865 N N . ASN A 1 243 ? 22.194 4.656 -12.468 1.00 78.00 243 ASN A N 1
ATOM 1866 C CA . ASN A 1 243 ? 22.083 4.513 -11.010 1.00 78.00 243 ASN A CA 1
ATOM 1867 C C . ASN A 1 243 ? 20.863 5.242 -10.413 1.00 78.00 243 ASN A C 1
ATOM 1869 O O . ASN A 1 243 ? 20.102 4.638 -9.661 1.00 78.00 243 ASN A O 1
ATOM 1873 N N . SER A 1 244 ? 20.624 6.505 -10.782 1.00 81.94 244 SER A N 1
ATOM 1874 C CA . SER A 1 244 ? 19.522 7.333 -10.253 1.00 81.94 244 SER A CA 1
ATOM 1875 C C . SER A 1 244 ? 18.135 6.788 -10.614 1.00 81.94 244 SER A C 1
ATOM 1877 O O . SER A 1 244 ? 17.227 6.761 -9.781 1.00 81.94 244 SER A O 1
ATOM 1879 N N . PHE A 1 245 ? 17.973 6.316 -11.852 1.00 80.75 245 PHE A N 1
ATOM 1880 C CA . PHE A 1 245 ? 16.760 5.655 -12.329 1.00 80.75 245 PHE A CA 1
ATOM 1881 C C . PHE A 1 245 ? 16.464 4.395 -11.510 1.00 80.75 245 PHE A C 1
ATOM 1883 O O . PHE A 1 245 ? 15.364 4.226 -10.980 1.00 80.75 245 PHE A O 1
ATOM 1890 N N . CYS A 1 246 ? 17.466 3.526 -11.358 1.00 85.00 246 CYS A N 1
ATOM 1891 C CA . CYS A 1 246 ? 17.297 2.276 -10.633 1.00 85.00 246 CYS A CA 1
ATOM 1892 C C . CYS A 1 246 ? 17.095 2.477 -9.133 1.00 85.00 246 CYS A C 1
ATOM 1894 O O . CYS A 1 246 ? 16.331 1.722 -8.531 1.00 85.00 246 CYS A O 1
ATOM 1896 N N . GLU A 1 247 ? 17.701 3.499 -8.531 1.00 87.62 247 GLU A N 1
ATOM 1897 C CA . GLU A 1 247 ? 17.453 3.871 -7.138 1.00 87.62 247 GLU A CA 1
ATOM 1898 C C . GLU A 1 247 ? 15.992 4.294 -6.929 1.00 87.62 247 GLU A C 1
ATOM 1900 O O . GLU A 1 247 ? 15.315 3.766 -6.044 1.00 87.62 247 GLU A O 1
ATOM 1905 N N . ARG A 1 248 ? 15.454 5.159 -7.800 1.00 87.19 248 ARG A N 1
ATOM 1906 C CA . ARG A 1 248 ? 14.055 5.619 -7.729 1.00 87.19 248 ARG A CA 1
ATOM 1907 C C . ARG A 1 248 ? 13.048 4.494 -7.935 1.00 87.19 248 ARG A C 1
ATOM 1909 O O . ARG A 1 248 ? 12.073 4.401 -7.184 1.00 87.19 248 ARG A O 1
ATOM 1916 N N . ILE A 1 249 ? 13.270 3.624 -8.919 1.00 88.00 249 ILE A N 1
ATOM 1917 C CA . ILE A 1 249 ? 12.366 2.497 -9.183 1.00 88.00 249 ILE A CA 1
ATOM 1918 C C . ILE A 1 249 ? 12.435 1.471 -8.051 1.00 88.00 249 ILE A C 1
ATOM 1920 O O . ILE A 1 249 ? 11.392 1.011 -7.588 1.00 88.00 249 ILE A O 1
ATOM 1924 N N . SER A 1 250 ? 13.634 1.159 -7.551 1.00 91.44 250 SER A N 1
ATOM 1925 C CA . SER A 1 250 ? 13.797 0.241 -6.417 1.00 91.44 250 SER A CA 1
ATOM 1926 C C . SER A 1 250 ? 13.159 0.813 -5.145 1.00 91.44 250 SER A C 1
ATOM 1928 O O . SER A 1 250 ? 12.446 0.096 -4.449 1.00 91.44 250 SER A O 1
ATOM 1930 N N . GLY A 1 251 ? 13.327 2.111 -4.872 1.00 91.25 251 GLY A N 1
ATOM 1931 C CA . GLY A 1 251 ? 12.680 2.796 -3.748 1.00 91.25 251 GLY A CA 1
ATOM 1932 C C . GLY A 1 251 ? 11.152 2.782 -3.841 1.00 91.25 251 GLY A C 1
ATOM 1933 O O . GLY A 1 251 ? 10.470 2.461 -2.868 1.00 91.25 251 GLY A O 1
ATOM 1934 N N . SER A 1 252 ? 10.610 3.040 -5.034 1.00 92.00 252 SER A N 1
ATOM 1935 C CA . SER A 1 252 ? 9.165 2.965 -5.301 1.00 92.00 252 SER A CA 1
ATOM 1936 C C . SER A 1 252 ? 8.621 1.549 -5.082 1.00 92.00 252 SER A C 1
ATOM 1938 O O . SER A 1 252 ? 7.545 1.358 -4.518 1.00 92.00 252 SER A O 1
ATOM 1940 N N . LEU A 1 253 ? 9.386 0.535 -5.489 1.00 93.31 253 LEU A N 1
ATOM 1941 C CA . LEU A 1 253 ? 9.028 -0.866 -5.308 1.00 93.31 253 LEU A CA 1
ATOM 1942 C C . LEU A 1 253 ? 8.989 -1.259 -3.823 1.00 93.31 253 LEU A C 1
ATOM 1944 O O . LEU A 1 253 ? 8.038 -1.906 -3.382 1.00 93.31 253 LEU A O 1
ATOM 1948 N N . ILE A 1 254 ? 9.988 -0.828 -3.045 1.00 94.19 254 ILE A N 1
ATOM 1949 C CA . ILE A 1 254 ? 10.037 -1.045 -1.592 1.00 94.19 254 ILE A CA 1
ATOM 1950 C C . ILE A 1 254 ? 8.799 -0.433 -0.925 1.00 94.19 254 ILE A C 1
ATOM 1952 O O . ILE A 1 254 ? 8.137 -1.110 -0.137 1.00 94.19 254 ILE A O 1
ATOM 1956 N N . GLY A 1 255 ? 8.439 0.806 -1.276 1.00 90.88 255 GLY A N 1
ATOM 1957 C CA . GLY A 1 255 ? 7.243 1.469 -0.747 1.00 90.88 255 GLY A CA 1
ATOM 1958 C C . GLY A 1 255 ? 5.950 0.694 -1.029 1.00 90.88 255 GLY A C 1
ATOM 1959 O O . GLY A 1 255 ? 5.102 0.550 -0.145 1.00 90.88 255 GLY A O 1
ATOM 1960 N N . SER A 1 256 ? 5.827 0.106 -2.220 1.00 92.88 256 SER A N 1
ATOM 1961 C CA . SER A 1 256 ? 4.669 -0.713 -2.591 1.00 92.88 256 SER A CA 1
ATOM 1962 C C . SER A 1 256 ? 4.604 -2.034 -1.812 1.00 92.88 256 SER A C 1
ATOM 1964 O O . SER A 1 256 ? 3.538 -2.395 -1.314 1.00 92.88 256 SER A O 1
ATOM 1966 N N . PHE A 1 257 ? 5.737 -2.716 -1.593 1.00 95.44 257 PHE A N 1
ATOM 1967 C CA . PHE A 1 257 ? 5.789 -3.915 -0.742 1.00 95.44 257 PHE A CA 1
ATOM 1968 C C . PHE A 1 257 ? 5.490 -3.618 0.732 1.00 95.44 257 PHE A C 1
ATOM 1970 O O . PHE A 1 257 ? 4.812 -4.409 1.389 1.00 95.44 257 PHE A O 1
ATOM 1977 N N . VAL A 1 258 ? 5.925 -2.468 1.253 1.00 94.44 258 VAL A N 1
ATOM 1978 C CA . VAL A 1 258 ? 5.490 -2.002 2.580 1.00 94.44 258 VAL A CA 1
ATOM 1979 C C . VAL A 1 258 ? 3.971 -1.819 2.596 1.00 94.44 258 VAL A C 1
ATOM 1981 O O . VAL A 1 258 ? 3.311 -2.290 3.520 1.00 94.44 258 VAL A O 1
ATOM 1984 N N . GLY A 1 259 ? 3.394 -1.226 1.545 1.00 92.88 259 GLY A N 1
ATOM 1985 C CA . GLY A 1 259 ? 1.944 -1.129 1.365 1.00 92.88 259 GLY A CA 1
ATOM 1986 C C . GLY A 1 259 ? 1.237 -2.490 1.409 1.00 92.88 259 GLY A C 1
ATOM 1987 O O . GLY A 1 259 ? 0.239 -2.629 2.113 1.00 92.88 259 GLY A O 1
ATOM 1988 N N . VAL A 1 260 ? 1.781 -3.513 0.740 1.00 96.56 260 VAL A N 1
ATOM 1989 C CA . VAL A 1 260 ? 1.272 -4.900 0.780 1.00 96.56 260 VAL A CA 1
ATOM 1990 C C . VAL A 1 260 ? 1.233 -5.435 2.214 1.00 96.56 260 VAL A C 1
ATOM 1992 O O . VAL A 1 260 ? 0.200 -5.939 2.655 1.00 96.56 260 VAL A O 1
ATOM 1995 N N . VAL A 1 261 ? 2.321 -5.274 2.974 1.00 96.44 261 VAL A N 1
ATOM 1996 C CA . VAL A 1 261 ? 2.376 -5.695 4.385 1.00 96.44 261 VAL A CA 1
ATOM 1997 C C . VAL A 1 261 ? 1.336 -4.950 5.222 1.00 96.44 261 VAL A C 1
ATOM 1999 O O . VAL A 1 261 ? 0.630 -5.568 6.019 1.00 96.44 261 VAL A O 1
ATOM 2002 N N . VAL A 1 262 ? 1.185 -3.639 5.019 1.00 95.25 262 VAL A N 1
ATOM 2003 C CA . VAL A 1 262 ? 0.182 -2.838 5.733 1.00 95.25 262 VAL A CA 1
ATOM 2004 C C . VAL A 1 262 ? -1.241 -3.303 5.406 1.00 95.25 262 VAL A C 1
ATOM 2006 O O . VAL A 1 262 ? -2.043 -3.450 6.324 1.00 95.25 262 VAL A O 1
ATOM 2009 N N . PHE A 1 263 ? -1.558 -3.615 4.145 1.00 95.06 263 PHE A N 1
ATOM 2010 C CA . PHE A 1 263 ? -2.859 -4.181 3.766 1.00 95.06 263 PHE A CA 1
ATOM 2011 C C . PHE A 1 263 ? -3.125 -5.542 4.417 1.00 95.06 263 PHE A C 1
ATOM 2013 O O . PHE A 1 263 ? -4.232 -5.785 4.897 1.00 95.06 263 PHE A O 1
ATOM 2020 N N . ILE A 1 264 ? -2.116 -6.412 4.501 1.00 95.94 264 ILE A N 1
ATOM 2021 C CA . ILE A 1 264 ? -2.237 -7.687 5.222 1.00 95.94 264 ILE A CA 1
ATOM 2022 C C . ILE A 1 264 ? -2.575 -7.426 6.696 1.00 95.94 264 ILE A C 1
ATOM 2024 O O . ILE A 1 264 ? -3.516 -8.017 7.227 1.00 95.94 264 ILE A O 1
ATOM 2028 N N . LEU A 1 265 ? -1.868 -6.500 7.353 1.00 94.50 265 LEU A N 1
ATOM 2029 C CA . LEU A 1 265 ? -2.152 -6.126 8.741 1.00 94.50 265 LEU A CA 1
ATOM 2030 C C . LEU A 1 265 ? -3.561 -5.535 8.907 1.00 94.50 265 LEU A C 1
ATOM 2032 O O . LEU A 1 265 ? -4.251 -5.891 9.861 1.00 94.50 265 LEU A O 1
ATOM 2036 N N . LEU A 1 266 ? -4.019 -4.691 7.977 1.00 91.88 266 LEU A N 1
ATOM 2037 C CA . LEU A 1 266 ? -5.376 -4.129 7.971 1.00 91.88 266 LEU A CA 1
ATOM 2038 C C . LEU A 1 266 ? -6.449 -5.224 7.913 1.00 91.88 266 LEU A C 1
ATOM 2040 O O . LEU A 1 266 ? -7.395 -5.211 8.708 1.00 91.88 266 LEU A O 1
ATOM 2044 N N . ILE A 1 267 ? -6.280 -6.203 7.020 1.00 93.56 267 ILE A N 1
ATOM 2045 C CA . ILE A 1 267 ? -7.205 -7.333 6.873 1.00 93.56 267 ILE A CA 1
ATOM 2046 C C . ILE A 1 267 ? -7.220 -8.176 8.152 1.00 93.56 267 ILE A C 1
ATOM 2048 O O . ILE A 1 267 ? -8.294 -8.486 8.671 1.00 93.56 267 ILE A O 1
ATOM 2052 N N . LEU A 1 268 ? -6.047 -8.496 8.709 1.00 91.81 268 LEU A N 1
ATOM 2053 C CA . LEU A 1 268 ? -5.932 -9.281 9.941 1.00 91.81 268 LEU A CA 1
ATOM 2054 C C . LEU A 1 268 ? -6.559 -8.568 11.144 1.00 91.81 268 LEU A C 1
ATOM 2056 O O . LEU A 1 268 ? -7.300 -9.186 11.911 1.00 91.81 268 LEU A O 1
ATOM 2060 N N . LEU A 1 269 ? -6.319 -7.265 11.305 1.00 87.62 269 LEU A N 1
ATOM 2061 C CA . LEU A 1 269 ? -6.919 -6.467 12.377 1.00 87.62 269 LEU A CA 1
ATOM 2062 C C . LEU A 1 269 ? -8.440 -6.386 12.236 1.00 87.62 269 LEU A C 1
ATOM 2064 O O . LEU A 1 269 ? -9.163 -6.525 13.228 1.00 87.62 269 LEU A O 1
ATOM 2068 N N . SER A 1 270 ? -8.929 -6.210 11.009 1.00 87.25 270 SER A N 1
ATOM 2069 C CA . SER A 1 270 ? -10.359 -6.164 10.709 1.00 87.25 270 SER A CA 1
ATOM 2070 C C . SER A 1 270 ? -11.041 -7.507 10.980 1.00 87.25 270 SER A C 1
ATOM 2072 O O . SER A 1 270 ? -12.094 -7.537 11.624 1.00 87.25 270 SER A O 1
ATOM 2074 N N . ALA A 1 271 ? -10.412 -8.619 10.590 1.00 88.19 271 ALA A N 1
ATOM 2075 C CA . ALA A 1 271 ? -10.878 -9.972 10.885 1.00 88.19 271 ALA A CA 1
ATOM 2076 C C . ALA A 1 271 ? -10.871 -10.267 12.397 1.00 88.19 271 ALA A C 1
ATOM 2078 O O . ALA A 1 271 ? -11.872 -10.731 12.943 1.00 88.19 271 ALA A O 1
ATOM 2079 N N . ALA A 1 272 ? -9.797 -9.910 13.108 1.00 85.50 272 ALA A N 1
ATOM 2080 C CA . ALA A 1 272 ? -9.696 -10.074 14.560 1.00 85.50 272 ALA A CA 1
ATOM 2081 C C . ALA A 1 272 ? -10.698 -9.201 15.334 1.00 85.50 272 ALA A C 1
ATOM 2083 O O . ALA A 1 272 ? -11.073 -9.507 16.466 1.00 85.50 272 ALA A O 1
ATOM 2084 N N . ALA A 1 273 ? -11.116 -8.067 14.774 1.00 81.75 273 ALA A N 1
ATOM 2085 C CA . ALA A 1 273 ? -12.150 -7.230 15.372 1.00 81.75 273 ALA A CA 1
ATOM 2086 C C . ALA A 1 273 ? -13.575 -7.736 15.084 1.00 81.75 273 ALA A C 1
ATOM 2088 O O . ALA A 1 273 ? -14.487 -7.440 15.857 1.00 81.75 273 ALA A O 1
ATOM 2089 N N . LEU A 1 274 ? -13.771 -8.501 14.003 1.00 82.56 274 LEU A N 1
ATOM 2090 C CA . LEU A 1 274 ? -15.013 -9.232 13.745 1.00 82.56 274 LEU A CA 1
ATOM 2091 C C . LEU A 1 274 ? -15.138 -10.471 14.637 1.00 82.56 274 LEU A C 1
ATOM 2093 O O . LEU A 1 274 ? -16.213 -10.693 15.177 1.00 82.56 274 LEU A O 1
ATOM 2097 N N . SER A 1 275 ? -14.061 -11.238 14.843 1.00 81.25 275 SER A N 1
ATOM 2098 C CA . SER A 1 275 ? -14.102 -12.462 15.662 1.00 81.25 275 SER A CA 1
ATOM 2099 C C . SER A 1 275 ? -14.340 -12.202 17.152 1.00 81.25 275 SER A C 1
ATOM 2101 O O . SER A 1 275 ? -14.902 -13.042 17.846 1.00 81.25 275 SER A O 1
ATOM 2103 N N . ARG A 1 276 ? -13.945 -11.026 17.655 1.00 71.56 276 ARG A N 1
ATOM 2104 C CA . ARG A 1 276 ? -14.137 -10.611 19.057 1.00 71.56 276 ARG A CA 1
ATOM 2105 C C . ARG A 1 276 ? -15.552 -10.083 19.372 1.00 71.56 276 ARG A C 1
ATOM 2107 O O . ARG A 1 276 ? -15.742 -9.516 20.446 1.00 71.56 276 ARG A O 1
ATOM 2114 N N . ARG A 1 277 ? -16.525 -10.204 18.457 1.00 60.66 277 ARG A N 1
ATOM 2115 C CA . ARG A 1 277 ? -17.865 -9.588 18.552 1.00 60.66 277 ARG A CA 1
ATOM 2116 C C . ARG A 1 277 ? -19.022 -10.475 18.125 1.00 60.66 277 ARG A C 1
ATOM 2118 O O . ARG A 1 277 ? -20.137 -10.230 18.631 1.00 60.66 277 ARG A O 1
#

Organism: Prunus dulcis (NCBI:txid3755)

pLDDT: mean 72.55, std 19.21, range [29.23, 97.69]

Radius of gyration: 30.02 Å; chains: 1; bounding box: 48×42×95 Å

Secondary structure (DSSP, 8-state):
-HHHHHHT-SS--HHHHHHHHHHHHHHHTSS---HHHHHHHHHHHHH-SS--HHHHHHHHHHHHHTT-HHHHHHHHHHHHHS-PPPTTSHHHHTSSS-S---------TTTHHHHHHHHHHHHHHHHHHHHHHHHHHHHT-EEE---SSTT---EEEGGGSHHHHHHHHHHHHHHHHHHHHHHHHHHHHH-TT-HHHHHHHHHHHHHHHHHHHHHHHHHHHHHHHHHH-BGGGTB--GGGT-HHHHHHHHHHHHHHHHHHHHHHHHHHHHHHHHHT-

Sequence (277 aa):
IASSLFDASEKRDVVPWSALTAGYARRGKVGYAKQGEMESARKLFDEVTKRDVVTWNATIAVYVLCGSNEQAFQMFKEMSLGEKPDVESLAAGAIELGESKSTSSTPKIGGVNRGASILDFILRIIAFLGTLVSAIAMGTTRERLPFFTQFLQFRAEYDDLPTFTFFVVANSVVCGYLVFSLALSIFHIIRSNAKRSRIILIFFDTAMLALLTAGASAAAAIVYLAHKGNAKANWFAICQQFNSFCERISGSLIGSFVGVVVFILLILLSAAALSRR

Foldseek 3Di:
DLVVVCVPDPDNDLVSLVSVLVVLLVVLVPDADDPVSLVVLVVVLVVDPDAAPSNLVSSLSSCVSNVVNVVSVVSVVVCVVDDDHDPVVVVVVVVPDDDDPDPDDDDDPPCVLLVLLVVLLVLLVLLLVLLVLLLCLQQVLWDWDADPDPPGGDTDHLVVDVLSVLLSVLSVVLNVVSVVVSVVSVVCSVVVPPLPSLVVVLVVLVVSLVSLCSSLVSLVVVLVCLCPNDVVVVRDNVCVPVVPSSVSNVSSSVSSVVSSVSSVVSSVSSVVSSVSD

=== Feature glossary ===
Each block in this record encodes a different view of the same protein. In brief:

Predicted aligned error. PAE(i, j) answers: if I align the predicted and true structures on residue i, how far off (in Å) do I expect residue j to be? A block-diagonal PAE matrix with low values on the blocks and high values off-diagonal is the signature of a multi-domain protein with confidently predicted domains but uncertain inter-domain orientation.

Contact-map, Ramachandran, and PAE plots. Plot images: a contact map (which residues are close in 3D, as an N×N binary image), a Ramachandran scatter (backbone torsion angles, revealing secondary-structure composition at a glance), and — for AlphaFold structures — a PAE heatmap (pairwise prediction confidence).

Backbone torsions (φ/ψ). φ (phi) and ψ (psi) are the two rotatable backbone dihedrals per residue: φ is the C(i-1)–N–Cα–C torsion, ψ is the N–Cα–C–N(i+1) torsion, both in degrees on (−180°, 180°]. α-helical residues cluster near (−60°, −45°); β-strand residues near (−120°, +130°). A Ramachandran plot is simply a scatter of (φ, ψ) for every residue.

Foldseek 3Di. A 3Di character summarizes, for each residue, the relative orientation of the Cα frame of its nearest spatial neighbor. Because it encodes fold topology rather than chemistry, 3Di alignments detect remote structural similarity that sequence alignment misses.

Radius of gyration, Cα contacts, bounding box. Three whole-structure scalars: the radius of gyration (RMS distance of Cα from centroid, in Å), the count of Cα–Cα contacts (pairs closer than 8 Å and separated by more than four residues in sequence — i.e. tertiary, not local, contacts), and the bounding-box dimensions. Together they distinguish compact globular folds from extended fibres or disordered chains.

Sequence. Sequence gives the chain of amino acids in standard one-letter code (A=alanine, C=cysteine, …, Y=tyrosine), read N→C. It is the only feature that is directly encoded by the gene; all structural features are derived from the folded form of this sequence.

mmCIF coordinates. Atomic coordinates in PDBx/mmCIF format — the same representation the Protein Data Bank distributes. Each line of the _atom_site loop places one backbone atom in Cartesian space (units: ångströms, origin: arbitrary).

Secondary structure (3-state, P-SEA). Three-state secondary structure (P-SEA) collapses the eight DSSP classes into helix (a), strand (b), and coil (c). P-SEA assigns these from Cα geometry alone — distances and angles — without requiring backbone oxygens, so it works on any Cα trace.

InterPro / G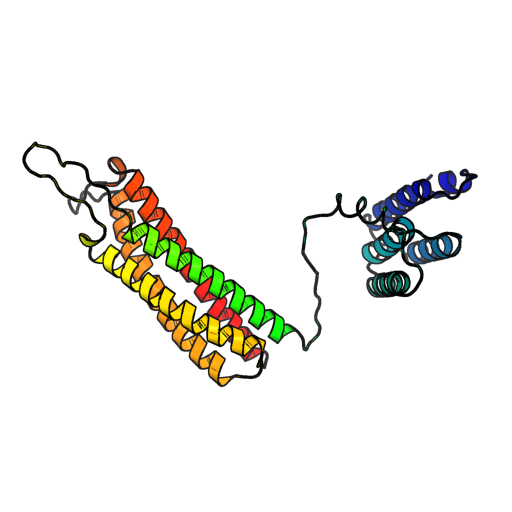O / CATH / organism. Functional annotations link the protein to curated databases. InterPro entries identify conserved domains and families by matching the sequence against member-database signatures (Pfam, PROSITE, CDD, …). Gene Ontology (GO) terms describe molecular function, biological process, and cellular component in a controlled vocabulary. CATH places the structure in a hierarchical fold classification (Class/Architecture/Topology/Homologous-superfamily). The organism is the source species.

B-factor. B-factor (Debye–Waller factor) reflects atomic displacement in the crystal lattice. It is an experimental observable (units Å²), not a prediction; low values mean the atom is pinned down, high values mean it moves or is heterogeneous across the crystal.

Rendered structure images. Structure images are PyMOL renders from six orthogonal camera directions. Cartoon representation draws helices as coils and strands as arrows; sticks shows the backbone as bonds; surface shows the solvent-excluded envelope. Rainbow coloring maps sequence position to hue (blue→red, N→C); chain coloring assigns a distinct color per polypeptide.

Solvent-accessible surface area. Solvent-accessible surface area (SASA) is the area in Å² traced out by the centre of a 1.4 Å probe sphere (a water molecule) rolled over the protein's van der Waals surface (Shrake–Rupley / Lee–Richards construction). Buried residues have near-zero SASA; fully exposed residues can exceed 200 Å². The total SASA scales roughly with the number of surface residues.

Secondary structure (8-state, DSSP). The SS8 string is DSSP's per-residue secondary-structure call. α-helix (H) means an i→i+4 H-bond ladder; β-strand (E) means the residue participates in a β-sheet; 3₁₀ (G) and π (I) are tighter and wider helices; T/S are turns/bends; '-' is loop.

pLDDT. For AlphaFold models, the B-factor field carries pLDDT — the model's own estimate of local accuracy on a 0–100 scale. Regions with pLDDT<50 should be treated as essentially unmodeled; they often correspond to intrinsically disordered segments.

Nearest PDB structures. Nearest PDB neighbors are the top structural matches found by Foldseek when searching this structure against the entire Protein Data Bank. Each hit reports a TM-score (0 to 1; >0.5 almost always implies the same fold) and an E-value. These are *structural* homologs — they may share no detectable sequence similarity.